Protein AF-A0A1L9SZT9-F1 (afdb_monomer_lite)

Organism: NCBI:txid1036612

Sequence (255 aa):
MSWTNQPDCSCTAELTQLASLLPTPAPGPFEFSLLTTLAAPLEDLLKCVERCKQQHTPPTSAAAAVTIGAQNQNQNRSQNPEANRGLVPLADSILAICHAACAAYDLLDDGGGTGGTTSRSPGSSENTPSPSIAGAGTEPGPAQQHDRAGVLLSNPSATWRCIKPPMVLGSLTLRGDEEALLARQIVYAVLTSLSALLRVVYIQDREAGQDHAMSLGAGQEYPGAGGALYGREGIGAVSQCLSGVLALLGKIVPE

Structure (mmCIF, N/CA/C/O backbone):
data_AF-A0A1L9SZT9-F1
#
_entry.id   AF-A0A1L9SZT9-F1
#
loop_
_atom_site.group_PDB
_atom_site.id
_atom_site.type_symbol
_atom_site.label_atom_id
_atom_site.label_alt_id
_atom_site.label_comp_id
_atom_site.label_asym_id
_atom_site.label_entity_id
_atom_site.label_seq_id
_atom_site.pdbx_PDB_ins_code
_atom_site.Cartn_x
_atom_site.Cartn_y
_atom_site.Cartn_z
_atom_site.occupancy
_atom_site.B_iso_or_equiv
_atom_site.auth_seq_id
_atom_site.auth_comp_id
_atom_site.auth_asym_id
_atom_site.auth_atom_id
_atom_site.pdbx_PDB_model_num
ATOM 1 N N . MET A 1 1 ? 42.839 11.011 -15.811 1.00 35.09 1 MET A N 1
ATOM 2 C CA . MET A 1 1 ? 41.534 11.701 -15.881 1.00 35.09 1 MET A CA 1
ATOM 3 C C . MET A 1 1 ? 40.492 10.696 -15.435 1.00 35.09 1 MET A C 1
ATOM 5 O O . MET A 1 1 ? 40.145 9.804 -16.195 1.00 35.09 1 MET A O 1
ATOM 9 N N . SER A 1 2 ? 40.152 10.750 -14.151 1.00 32.31 2 SER A N 1
ATOM 10 C CA . SER A 1 2 ? 39.399 9.716 -13.442 1.00 32.31 2 SER A CA 1
ATOM 11 C C . SER A 1 2 ? 37.902 9.996 -13.551 1.00 32.31 2 SER A C 1
ATOM 13 O O . SER A 1 2 ? 37.419 10.974 -12.990 1.00 32.31 2 SER A O 1
ATOM 15 N N . TRP A 1 3 ? 37.184 9.148 -14.282 1.00 29.38 3 TRP A N 1
ATOM 16 C CA . TRP A 1 3 ? 35.723 9.115 -14.325 1.00 29.38 3 TRP A CA 1
ATOM 17 C C . TRP A 1 3 ? 35.251 8.024 -13.358 1.00 29.38 3 TRP A C 1
ATOM 19 O O . TRP A 1 3 ? 35.031 6.895 -13.779 1.00 29.38 3 TRP A O 1
ATOM 29 N N . THR A 1 4 ? 35.188 8.299 -12.053 1.00 36.56 4 THR A N 1
ATOM 30 C CA . THR A 1 4 ? 34.763 7.282 -11.060 1.00 36.56 4 THR A CA 1
ATOM 31 C C . THR A 1 4 ? 33.837 7.819 -9.969 1.00 36.56 4 THR A C 1
ATOM 33 O O . THR A 1 4 ? 33.776 7.245 -8.893 1.00 36.56 4 THR A O 1
ATOM 36 N N . ASN A 1 5 ? 33.102 8.904 -10.216 1.00 39.59 5 ASN A N 1
ATOM 37 C CA . ASN A 1 5 ? 32.071 9.387 -9.289 1.00 39.59 5 ASN A CA 1
ATOM 38 C C . ASN A 1 5 ? 30.779 9.682 -10.050 1.00 39.59 5 ASN A C 1
ATOM 40 O O . ASN A 1 5 ? 30.308 10.817 -10.069 1.00 39.59 5 ASN A O 1
ATOM 44 N N . GLN A 1 6 ? 30.229 8.678 -10.732 1.00 45.12 6 GLN A N 1
ATOM 45 C CA . GLN A 1 6 ? 28.829 8.758 -11.120 1.00 45.12 6 GLN A CA 1
ATOM 46 C C . GLN A 1 6 ? 28.032 8.192 -9.940 1.00 45.12 6 GLN A C 1
ATOM 48 O O . GLN A 1 6 ? 28.284 7.049 -9.566 1.00 45.12 6 GLN A O 1
ATOM 53 N N . PRO A 1 7 ? 27.174 8.986 -9.278 1.00 55.16 7 PRO A N 1
ATOM 54 C CA . PRO A 1 7 ? 26.367 8.478 -8.182 1.00 55.16 7 PRO A CA 1
ATOM 55 C C . PRO A 1 7 ? 25.436 7.412 -8.754 1.00 55.16 7 PRO A C 1
ATOM 57 O O . PRO A 1 7 ? 24.554 7.722 -9.554 1.00 55.16 7 PRO A O 1
ATOM 60 N N . ASP A 1 8 ? 25.668 6.157 -8.382 1.00 59.78 8 ASP A N 1
ATOM 61 C CA . ASP A 1 8 ? 24.751 5.072 -8.691 1.00 59.78 8 ASP A CA 1
ATOM 62 C C . ASP A 1 8 ? 23.405 5.422 -8.062 1.00 59.78 8 ASP A C 1
ATOM 64 O O . ASP A 1 8 ? 23.278 5.521 -6.838 1.00 59.78 8 ASP A O 1
ATOM 68 N N . CYS A 1 9 ? 22.396 5.662 -8.898 1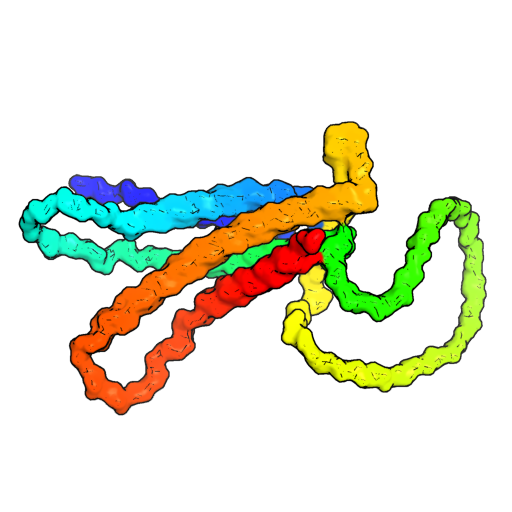.00 69.19 9 CYS A N 1
ATOM 69 C CA . CYS A 1 9 ? 21.062 5.960 -8.412 1.00 69.19 9 CYS A CA 1
ATOM 70 C C . CYS A 1 9 ? 20.368 4.669 -7.979 1.00 69.19 9 CYS A C 1
ATOM 72 O O . CYS A 1 9 ? 19.516 4.121 -8.674 1.00 69.19 9 CYS A O 1
ATOM 74 N N . SER A 1 10 ? 20.812 4.133 -6.845 1.00 79.25 10 SER A N 1
ATOM 75 C CA . SER A 1 10 ? 20.279 2.914 -6.258 1.00 79.25 10 SER A CA 1
ATOM 76 C C . SER A 1 10 ? 19.456 3.292 -5.027 1.00 79.25 10 SER A C 1
ATOM 78 O O . SER A 1 10 ? 20.018 3.670 -4.002 1.00 79.25 10 SER A O 1
ATOM 80 N N . CYS A 1 11 ? 18.134 3.133 -5.105 1.00 88.75 11 CYS A N 1
ATOM 81 C CA . CYS A 1 11 ? 17.231 3.228 -3.946 1.00 88.75 11 CYS A CA 1
ATOM 82 C C . CYS A 1 11 ? 17.229 1.942 -3.101 1.00 88.75 11 CYS A C 1
ATOM 84 O O . CYS A 1 11 ? 16.250 1.597 -2.438 1.00 88.75 11 CYS A O 1
ATOM 86 N N . THR A 1 12 ? 18.316 1.171 -3.190 1.00 88.12 12 THR A N 1
ATOM 87 C CA . THR A 1 12 ? 18.467 -0.139 -2.557 1.00 88.12 12 THR A CA 1
ATOM 88 C C . THR A 1 12 ? 18.479 -0.011 -1.039 1.00 88.12 12 THR A C 1
ATOM 90 O O . THR A 1 12 ? 17.943 -0.876 -0.350 1.00 88.12 12 THR A O 1
ATOM 93 N N . ALA A 1 13 ? 19.067 1.067 -0.510 1.00 89.75 13 ALA A N 1
ATOM 94 C CA . ALA A 1 13 ? 19.133 1.317 0.925 1.00 89.75 13 ALA A CA 1
ATOM 95 C C . ALA A 1 13 ? 17.735 1.569 1.505 1.00 89.75 13 ALA A C 1
ATOM 97 O O . ALA A 1 13 ? 17.355 0.920 2.475 1.00 89.75 13 ALA A O 1
ATOM 98 N N . GLU A 1 14 ? 16.949 2.434 0.865 1.00 92.56 14 GLU A N 1
ATOM 99 C CA . GLU A 1 14 ? 15.574 2.763 1.244 1.00 92.56 14 GLU A CA 1
ATOM 100 C C . GLU A 1 14 ? 14.661 1.539 1.125 1.00 92.56 14 GLU A C 1
ATOM 102 O O . GLU A 1 14 ? 13.867 1.260 2.023 1.00 92.56 14 GLU A O 1
ATOM 107 N N . LEU A 1 15 ? 14.814 0.751 0.056 1.00 91.00 15 LEU A N 1
ATOM 108 C CA . LEU A 1 15 ? 14.055 -0.487 -0.128 1.00 91.00 15 LEU A CA 1
ATOM 109 C C . LEU A 1 15 ? 14.409 -1.533 0.938 1.00 91.00 15 LEU A C 1
ATOM 111 O O . LEU A 1 15 ? 13.515 -2.167 1.495 1.00 91.00 15 LEU A O 1
ATOM 115 N N . THR A 1 16 ? 15.696 -1.686 1.263 1.00 91.19 16 THR A N 1
ATOM 116 C CA . THR A 1 16 ? 16.161 -2.603 2.317 1.00 91.19 16 THR A CA 1
ATOM 117 C C . THR A 1 16 ? 15.670 -2.154 3.690 1.00 91.19 16 THR A C 1
ATOM 119 O O . THR A 1 16 ? 15.224 -2.977 4.487 1.00 91.19 16 THR A O 1
ATOM 122 N N . GLN A 1 17 ? 15.700 -0.848 3.959 1.00 92.81 17 GLN A N 1
ATOM 123 C CA . GLN A 1 17 ? 15.179 -0.270 5.190 1.00 92.81 17 GLN A CA 1
ATOM 124 C C . GLN A 1 17 ? 13.677 -0.535 5.324 1.00 92.81 17 GLN A C 1
ATOM 126 O O . GLN A 1 17 ? 13.242 -1.047 6.353 1.00 92.81 17 GLN A O 1
ATOM 131 N N . LEU A 1 18 ? 12.894 -0.268 4.277 1.00 93.00 18 LEU A N 1
ATOM 132 C CA . LEU A 1 18 ? 11.456 -0.525 4.268 1.00 93.00 18 LEU A CA 1
ATOM 133 C C . LEU A 1 18 ? 11.150 -2.021 4.441 1.00 93.00 18 LEU A C 1
ATOM 135 O O . LEU A 1 18 ? 10.282 -2.378 5.233 1.00 93.00 18 LEU A O 1
ATOM 139 N N . ALA A 1 19 ? 11.905 -2.897 3.774 1.00 92.75 19 ALA A N 1
ATOM 140 C CA . ALA A 1 19 ? 11.778 -4.342 3.943 1.00 92.75 19 ALA A CA 1
ATOM 141 C C . ALA A 1 19 ? 12.100 -4.797 5.375 1.00 92.75 19 ALA A C 1
ATOM 143 O O . ALA A 1 19 ? 11.417 -5.671 5.900 1.00 92.75 19 ALA A O 1
ATOM 144 N N . SER A 1 20 ? 13.094 -4.186 6.030 1.00 93.75 20 SER A N 1
ATOM 145 C CA . SER A 1 20 ? 13.480 -4.521 7.409 1.00 93.75 20 SER A CA 1
ATOM 146 C C . SER A 1 20 ? 12.457 -4.097 8.467 1.00 93.75 20 SER A C 1
ATOM 148 O O . SER A 1 20 ? 12.473 -4.627 9.575 1.00 93.75 20 SER A O 1
ATOM 150 N N . LEU A 1 21 ? 11.570 -3.152 8.135 1.00 93.62 21 LEU A N 1
ATOM 151 C CA . LEU A 1 21 ? 10.476 -2.738 9.015 1.00 93.62 21 LEU A CA 1
ATOM 152 C C . LEU A 1 21 ? 9.313 -3.729 8.996 1.00 93.62 21 LEU A C 1
ATOM 154 O O . LEU A 1 21 ? 8.518 -3.753 9.936 1.00 93.62 21 LEU A O 1
ATOM 158 N N . LEU A 1 22 ? 9.190 -4.534 7.940 1.00 92.19 22 LEU A N 1
ATOM 159 C CA . LEU A 1 22 ? 8.127 -5.519 7.860 1.00 92.19 22 LEU A CA 1
ATOM 160 C C . LEU A 1 22 ? 8.411 -6.699 8.799 1.00 92.19 22 LEU A C 1
ATOM 162 O O . LEU A 1 22 ? 9.550 -7.162 8.879 1.00 92.19 22 LEU A O 1
ATOM 166 N N . PRO A 1 23 ? 7.391 -7.234 9.494 1.00 87.00 23 PRO A N 1
ATOM 167 C CA . PRO A 1 23 ? 7.583 -8.375 10.377 1.00 87.00 23 PRO A CA 1
ATOM 168 C C . PRO A 1 23 ? 8.107 -9.596 9.610 1.00 87.00 23 PRO A C 1
ATOM 170 O O . PRO A 1 23 ? 7.464 -10.090 8.683 1.00 87.00 23 PRO A O 1
ATOM 173 N N . THR A 1 24 ? 9.269 -10.103 10.022 1.00 80.88 24 THR A N 1
ATOM 174 C CA . THR A 1 24 ? 9.863 -11.341 9.502 1.00 80.88 24 THR A CA 1
ATOM 175 C C . THR A 1 24 ? 9.952 -12.408 10.598 1.00 80.88 24 THR A C 1
ATOM 177 O O . THR A 1 24 ? 10.445 -12.092 11.685 1.00 80.88 24 THR A O 1
ATOM 180 N N . PRO A 1 25 ? 9.575 -13.674 10.326 1.00 67.06 25 PRO A N 1
ATOM 181 C CA . PRO A 1 25 ? 9.041 -14.192 9.063 1.00 67.06 25 PRO A CA 1
ATOM 182 C C . PRO A 1 25 ? 7.549 -13.869 8.859 1.00 67.06 25 PRO A C 1
ATOM 184 O O . PRO A 1 25 ? 6.766 -13.855 9.806 1.00 67.06 25 PRO A O 1
ATOM 187 N N . ALA A 1 26 ? 7.160 -13.647 7.602 1.00 67.62 26 ALA A N 1
ATOM 188 C CA . ALA A 1 26 ? 5.759 -13.563 7.204 1.00 67.62 26 ALA A CA 1
ATOM 189 C C . ALA A 1 26 ? 5.101 -14.957 7.263 1.00 67.62 26 ALA A C 1
ATOM 191 O O . ALA A 1 26 ? 5.781 -15.943 6.959 1.00 67.62 26 ALA A O 1
ATOM 192 N N . PRO A 1 27 ? 3.779 -15.076 7.484 1.00 80.06 27 PRO A N 1
ATOM 193 C CA . PRO A 1 27 ? 2.810 -14.112 8.043 1.00 80.06 27 PRO A CA 1
ATOM 194 C C . PRO A 1 27 ? 2.501 -14.364 9.527 1.00 80.06 27 PRO A C 1
ATOM 196 O O . PRO A 1 27 ? 2.577 -15.494 10.008 1.00 80.06 27 PRO A O 1
ATOM 199 N N . GLY A 1 28 ? 2.104 -13.313 10.250 1.00 87.88 28 GLY A N 1
ATOM 200 C CA . GLY A 1 28 ? 1.844 -13.388 11.689 1.00 87.88 28 GLY A CA 1
ATOM 201 C C . GLY A 1 28 ? 1.101 -12.173 12.256 1.00 87.88 28 GLY A C 1
ATOM 202 O O . GLY A 1 28 ? 0.562 -11.358 11.497 1.00 87.88 28 GLY A O 1
ATOM 203 N N . PRO A 1 29 ? 1.026 -12.058 13.595 1.00 92.19 29 PRO A N 1
ATOM 204 C CA . PRO A 1 29 ? 0.458 -10.890 14.246 1.00 92.19 29 PRO A CA 1
ATOM 205 C C . PRO A 1 29 ? 1.363 -9.662 14.083 1.00 92.19 29 PRO A C 1
ATOM 207 O O . PRO A 1 29 ? 2.584 -9.771 14.174 1.00 92.19 29 PRO A O 1
ATOM 210 N N . PHE A 1 30 ? 0.765 -8.489 13.894 1.00 94.62 30 PHE A N 1
ATOM 211 C CA . PHE A 1 30 ? 1.469 -7.205 13.870 1.00 94.62 30 PHE A CA 1
ATOM 212 C C . PHE A 1 30 ? 0.649 -6.135 14.592 1.00 94.62 30 PHE A C 1
ATOM 214 O O . PHE A 1 30 ? -0.578 -6.206 14.614 1.00 94.62 30 PHE A O 1
ATOM 221 N N . GLU A 1 31 ? 1.301 -5.132 15.171 1.00 95.19 31 GLU A N 1
ATOM 222 C CA . GLU A 1 31 ? 0.600 -3.988 15.760 1.00 95.19 31 GLU A CA 1
ATOM 223 C C . GLU A 1 31 ? 0.254 -2.942 14.702 1.00 95.19 31 GLU A C 1
ATOM 225 O O . GLU A 1 31 ? 1.061 -2.651 13.820 1.00 95.19 31 GLU A O 1
ATOM 230 N N . PHE A 1 32 ? -0.918 -2.313 14.820 1.00 95.00 32 PHE A N 1
ATOM 231 C CA . PHE A 1 32 ? -1.340 -1.246 13.905 1.00 95.00 32 PHE A CA 1
ATOM 232 C C . PHE A 1 32 ? -0.345 -0.068 13.822 1.00 95.00 32 PHE A C 1
ATOM 234 O O . PHE A 1 32 ? -0.241 0.581 12.782 1.00 95.00 32 PHE A O 1
ATOM 241 N N . SER A 1 33 ? 0.434 0.175 14.883 1.00 95.12 33 SER A N 1
ATOM 242 C CA . SER A 1 33 ? 1.521 1.167 14.926 1.00 95.12 33 SER A CA 1
ATOM 243 C C . SER A 1 33 ? 2.567 0.972 13.820 1.00 95.12 33 SER A C 1
ATOM 245 O O . SER A 1 33 ? 3.208 1.934 13.411 1.00 95.12 33 SER A O 1
ATOM 247 N N . LEU A 1 34 ? 2.699 -0.236 13.265 1.00 95.38 34 LEU A N 1
ATOM 248 C CA . LEU A 1 34 ? 3.535 -0.491 12.095 1.00 95.38 34 LEU A CA 1
ATOM 249 C C . LEU A 1 34 ? 3.133 0.380 10.893 1.00 95.38 34 LEU A C 1
ATOM 251 O O . LEU A 1 34 ? 3.988 0.871 10.169 1.00 95.38 34 LEU A O 1
ATOM 255 N N . LEU A 1 35 ? 1.840 0.612 10.660 1.00 95.19 35 LEU A N 1
ATOM 256 C CA . LEU A 1 35 ? 1.409 1.389 9.494 1.00 95.19 35 LEU A CA 1
ATOM 257 C C . LEU A 1 35 ? 1.866 2.849 9.565 1.00 95.19 35 LEU A C 1
ATOM 259 O O . LEU A 1 35 ? 2.206 3.436 8.539 1.00 95.19 35 LEU A O 1
ATOM 263 N N . THR A 1 36 ? 1.930 3.434 10.764 1.00 93.81 36 THR A N 1
ATOM 264 C CA . THR A 1 36 ? 2.423 4.808 10.922 1.00 93.81 36 THR A CA 1
ATOM 265 C C . THR A 1 36 ? 3.932 4.895 10.716 1.00 93.81 36 THR A C 1
ATOM 267 O O . THR A 1 36 ? 4.409 5.894 10.180 1.00 93.81 36 THR A O 1
ATOM 270 N N . THR A 1 37 ? 4.688 3.848 11.066 1.00 95.62 37 THR A N 1
ATOM 271 C CA . THR A 1 37 ? 6.139 3.804 10.828 1.00 95.62 37 THR A CA 1
ATOM 272 C C . THR A 1 37 ? 6.496 3.563 9.362 1.00 95.62 37 THR A C 1
ATOM 274 O O . THR A 1 37 ? 7.583 3.955 8.947 1.00 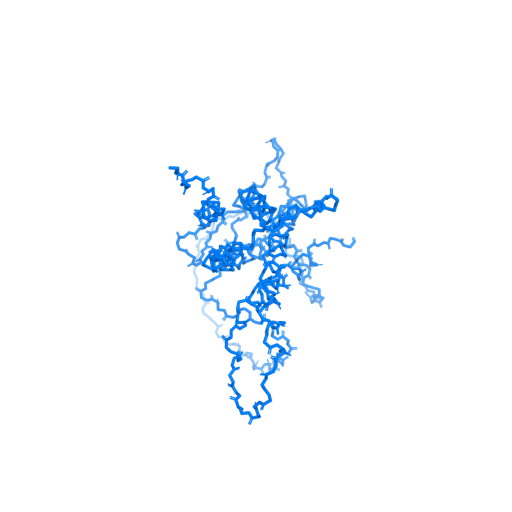95.62 37 THR A O 1
ATOM 277 N N . LEU A 1 38 ? 5.590 2.991 8.558 1.00 94.94 38 LEU A N 1
ATOM 278 C CA . LEU A 1 38 ? 5.797 2.764 7.121 1.00 94.94 38 LEU A CA 1
ATOM 279 C C . LEU A 1 38 ? 5.616 4.022 6.258 1.00 94.94 38 LEU A C 1
ATOM 281 O O . LEU A 1 38 ? 6.172 4.081 5.161 1.00 94.94 38 LEU A O 1
ATOM 285 N N . ALA A 1 39 ? 4.870 5.027 6.727 1.00 91.81 39 ALA A N 1
ATOM 286 C CA . ALA A 1 39 ? 4.530 6.201 5.920 1.00 91.81 39 ALA A CA 1
ATOM 287 C C . ALA A 1 39 ? 5.770 6.994 5.461 1.00 91.81 39 ALA A C 1
ATOM 289 O O . ALA A 1 39 ? 5.927 7.247 4.267 1.00 91.81 39 ALA A O 1
ATOM 290 N N . ALA A 1 40 ? 6.676 7.337 6.383 1.00 93.50 40 ALA A N 1
ATOM 291 C CA . ALA A 1 40 ? 7.873 8.117 6.052 1.00 93.50 40 ALA A CA 1
ATOM 292 C C . ALA A 1 40 ? 8.861 7.357 5.134 1.00 93.50 40 ALA A C 1
ATOM 294 O O . ALA A 1 40 ? 9.230 7.903 4.096 1.00 93.50 40 ALA A O 1
ATOM 295 N N . PRO A 1 41 ? 9.223 6.086 5.406 1.00 95.19 41 PRO A N 1
ATOM 296 C CA . PRO A 1 41 ? 10.079 5.309 4.508 1.00 95.19 41 PRO A CA 1
ATOM 297 C C . PRO A 1 41 ? 9.502 5.120 3.097 1.00 95.19 41 PRO A C 1
ATOM 299 O O . PRO A 1 41 ? 10.258 5.106 2.127 1.00 95.19 41 PRO A O 1
ATOM 302 N N . LEU A 1 42 ? 8.175 5.004 2.952 1.00 94.69 42 LEU A N 1
ATOM 303 C CA . LEU A 1 42 ? 7.526 4.954 1.635 1.00 94.69 42 LEU A CA 1
ATOM 304 C C . LEU A 1 42 ? 7.691 6.266 0.860 1.00 94.69 42 LEU A C 1
ATOM 306 O O . LEU A 1 42 ? 7.969 6.237 -0.340 1.00 94.69 42 LEU A O 1
ATOM 310 N N . GLU A 1 43 ? 7.539 7.411 1.526 1.00 94.25 43 GLU A N 1
ATOM 311 C CA . GLU A 1 43 ? 7.779 8.716 0.904 1.00 94.25 43 GLU A CA 1
ATOM 312 C C . GLU A 1 43 ? 9.247 8.920 0.524 1.00 94.25 43 GLU A C 1
ATOM 314 O O . GLU A 1 43 ? 9.538 9.466 -0.540 1.00 94.25 43 GLU A O 1
ATOM 319 N N . ASP A 1 44 ? 10.177 8.488 1.373 1.00 94.25 44 ASP A N 1
ATOM 320 C CA . ASP A 1 44 ? 11.611 8.601 1.104 1.00 94.25 44 ASP A CA 1
ATOM 321 C C . ASP A 1 44 ? 12.024 7.723 -0.081 1.00 94.25 44 ASP A C 1
ATOM 323 O O . ASP A 1 44 ? 12.751 8.182 -0.970 1.00 94.25 44 ASP A O 1
ATOM 327 N N . LEU A 1 45 ? 11.477 6.505 -0.162 1.00 93.12 45 LEU A N 1
ATOM 328 C CA . LEU A 1 45 ? 11.649 5.622 -1.310 1.00 93.12 45 LEU A CA 1
ATOM 329 C C . LEU A 1 45 ? 11.064 6.243 -2.588 1.00 93.12 45 LEU A C 1
ATOM 331 O O . LEU A 1 45 ? 11.736 6.258 -3.618 1.00 93.12 45 LEU A O 1
ATOM 335 N N . LEU A 1 46 ? 9.862 6.826 -2.525 1.00 93.56 46 LEU A N 1
ATOM 336 C CA . LEU A 1 46 ? 9.257 7.541 -3.654 1.00 93.56 46 LEU A CA 1
ATOM 337 C C . LEU A 1 46 ? 10.150 8.694 -4.137 1.00 93.56 46 LEU A C 1
ATOM 339 O O . LEU A 1 46 ? 10.492 8.755 -5.318 1.00 93.56 46 LEU A O 1
ATOM 343 N N . LYS A 1 47 ? 10.600 9.565 -3.225 1.00 93.19 47 LYS A N 1
ATOM 344 C CA . LYS A 1 47 ? 11.510 10.680 -3.539 1.00 93.19 47 LYS A CA 1
ATOM 345 C C . LYS A 1 47 ? 12.840 10.188 -4.104 1.00 93.19 47 LYS A C 1
ATOM 347 O O . LYS A 1 47 ? 13.443 10.865 -4.937 1.00 93.19 47 LYS A O 1
ATOM 352 N N . CYS A 1 48 ? 13.345 9.048 -3.639 1.00 91.94 48 CYS A N 1
ATOM 353 C CA . CYS A 1 48 ? 14.544 8.439 -4.200 1.00 91.94 48 CYS A CA 1
ATOM 354 C C . CYS A 1 48 ? 14.318 8.025 -5.662 1.00 91.94 48 CYS A C 1
ATOM 356 O O . CYS A 1 48 ? 15.064 8.459 -6.542 1.00 91.94 48 CYS A O 1
ATOM 358 N N . VAL A 1 49 ? 13.248 7.275 -5.941 1.00 89.44 49 VAL A N 1
ATOM 359 C CA . VAL A 1 49 ? 12.931 6.790 -7.294 1.00 89.44 49 VAL A CA 1
ATOM 360 C C . VAL A 1 49 ? 12.678 7.956 -8.260 1.00 89.44 49 VAL A C 1
ATOM 362 O O . VAL A 1 49 ? 13.121 7.924 -9.411 1.00 89.44 49 VAL A O 1
ATOM 365 N N . GLU A 1 50 ? 12.023 9.024 -7.803 1.00 89.88 50 GLU A N 1
ATOM 366 C CA . GLU A 1 50 ? 11.816 10.239 -8.598 1.00 89.88 50 GLU A CA 1
ATOM 367 C C . GLU A 1 50 ? 13.121 10.984 -8.902 1.00 89.88 50 GLU A C 1
ATOM 369 O O . GLU A 1 50 ? 13.328 11.414 -10.041 1.00 89.88 50 GLU A O 1
ATOM 374 N N . ARG A 1 51 ? 14.027 11.110 -7.922 1.00 88.75 51 ARG A N 1
ATOM 375 C CA . ARG A 1 51 ? 15.360 11.695 -8.146 1.00 88.75 51 ARG A CA 1
ATOM 376 C C . ARG A 1 51 ? 16.152 10.887 -9.170 1.00 88.75 51 ARG A C 1
ATOM 378 O O . ARG A 1 51 ? 16.775 11.484 -10.047 1.00 88.75 51 ARG A O 1
ATOM 385 N N . CYS A 1 52 ? 16.067 9.558 -9.120 1.00 85.75 52 CYS A N 1
ATOM 386 C CA . CYS A 1 52 ? 16.692 8.699 -10.125 1.00 85.75 52 CYS A CA 1
ATOM 387 C C . CYS A 1 52 ? 16.128 8.929 -11.517 1.00 85.75 52 CYS A C 1
ATOM 389 O O . CYS A 1 52 ? 16.888 9.081 -12.472 1.00 85.75 52 CYS A O 1
ATOM 391 N N . LYS A 1 53 ? 14.805 9.052 -11.639 1.00 83.69 53 LYS A N 1
ATOM 392 C CA . LYS A 1 53 ? 14.175 9.369 -12.921 1.00 83.69 53 LYS A CA 1
ATOM 393 C C . LYS A 1 53 ? 14.722 10.671 -13.520 1.00 83.69 53 LYS A C 1
ATOM 395 O O . LYS A 1 53 ? 15.058 10.697 -14.701 1.00 83.69 53 LYS A O 1
ATOM 400 N N . GLN A 1 54 ? 14.844 11.730 -12.716 1.00 82.69 54 GLN A N 1
ATOM 401 C CA . GLN A 1 54 ? 15.291 13.044 -13.195 1.00 82.69 54 GLN A CA 1
ATOM 402 C C . GLN A 1 54 ? 16.720 13.027 -13.750 1.00 82.69 54 GLN A C 1
ATOM 404 O O . GLN A 1 54 ? 16.984 13.692 -14.749 1.00 82.69 54 GLN A O 1
ATOM 409 N N . GLN A 1 55 ? 17.620 12.240 -13.153 1.00 79.50 55 GLN A N 1
ATOM 410 C CA . GLN A 1 55 ? 19.007 12.113 -13.615 1.00 79.50 55 GLN A CA 1
ATOM 411 C C . GLN A 1 55 ? 19.130 11.444 -14.993 1.00 79.50 55 GLN A C 1
ATOM 413 O O . GLN A 1 55 ? 20.110 11.675 -15.699 1.00 79.50 55 GLN A O 1
ATOM 418 N N . HIS A 1 56 ? 18.147 10.631 -15.388 1.00 69.00 56 HIS A N 1
ATOM 419 C CA . HIS A 1 56 ? 18.163 9.902 -16.658 1.00 69.00 56 HIS A CA 1
ATOM 420 C C . HIS A 1 56 ? 17.447 10.618 -17.805 1.00 69.00 56 HIS A C 1
ATOM 422 O O . HIS A 1 56 ? 17.673 10.270 -18.963 1.00 69.00 56 HIS A O 1
ATOM 428 N N . THR A 1 57 ? 16.615 11.620 -17.523 1.00 66.50 57 THR A N 1
ATOM 429 C CA . THR A 1 57 ? 16.103 12.525 -18.558 1.00 66.50 57 THR A CA 1
ATOM 430 C C . THR A 1 57 ? 17.196 13.528 -18.930 1.00 66.50 57 THR A C 1
ATOM 432 O O . THR A 1 57 ? 17.503 14.394 -18.108 1.00 66.50 57 THR A O 1
ATOM 435 N N . PRO A 1 58 ? 17.804 13.456 -20.133 1.00 61.53 58 PRO A N 1
ATOM 436 C CA . PRO A 1 58 ? 18.731 14.495 -20.559 1.00 61.53 58 PRO A CA 1
ATOM 437 C C . PRO A 1 58 ? 17.996 15.841 -20.536 1.00 61.53 58 PRO A C 1
ATOM 439 O O . PRO A 1 58 ? 16.817 15.888 -20.901 1.00 61.53 58 PRO A O 1
ATOM 442 N N . PRO A 1 59 ? 18.645 16.938 -20.109 1.00 59.84 59 PRO A N 1
ATOM 443 C CA . PRO A 1 59 ? 18.031 18.248 -20.197 1.00 59.84 59 PRO A CA 1
ATOM 444 C C . PRO A 1 59 ? 17.737 18.506 -21.671 1.00 59.84 59 PRO A C 1
ATOM 446 O O . PRO A 1 59 ? 18.653 18.654 -22.480 1.00 59.84 59 PRO A O 1
ATOM 449 N N . THR A 1 60 ? 16.456 18.526 -22.031 1.00 58.44 60 THR A N 1
ATOM 450 C CA . THR A 1 60 ? 15.995 18.964 -23.346 1.00 58.44 60 THR A CA 1
ATOM 451 C C . THR A 1 60 ? 16.210 20.474 -23.420 1.00 58.44 60 THR A C 1
ATOM 453 O O . THR A 1 60 ? 15.275 21.265 -23.315 1.00 58.44 60 THR A O 1
ATOM 456 N N . SER A 1 61 ? 17.469 20.896 -23.535 1.00 53.31 61 SER A N 1
ATOM 457 C CA . SER A 1 61 ? 17.838 22.258 -23.877 1.00 53.31 61 SER A CA 1
ATOM 458 C C . SER A 1 61 ? 17.471 22.481 -25.340 1.00 53.31 61 SER A C 1
ATOM 460 O O . SER A 1 61 ? 18.265 22.318 -26.265 1.00 53.31 61 SER A O 1
ATOM 462 N N . ALA A 1 62 ? 16.215 22.858 -25.561 1.00 55.47 62 ALA A N 1
ATOM 463 C CA . ALA A 1 62 ? 15.863 23.582 -26.763 1.00 55.47 62 ALA A CA 1
ATOM 464 C C . ALA A 1 62 ? 16.708 24.870 -26.794 1.00 55.47 62 ALA A C 1
ATOM 466 O O . ALA A 1 62 ? 16.647 25.674 -25.868 1.00 55.47 62 ALA A O 1
ATOM 467 N N . ALA A 1 63 ? 17.473 25.024 -27.878 1.00 52.62 63 ALA A N 1
ATOM 468 C CA . ALA A 1 63 ? 18.327 26.158 -28.244 1.00 52.62 63 ALA A CA 1
ATOM 469 C C . ALA A 1 63 ? 19.755 26.192 -27.659 1.00 52.62 63 ALA A C 1
ATOM 471 O O . ALA A 1 63 ? 20.077 26.987 -26.785 1.00 52.62 63 ALA A O 1
ATOM 472 N N . ALA A 1 64 ? 20.658 25.417 -28.265 1.00 46.72 64 ALA A N 1
ATOM 473 C CA . ALA A 1 64 ? 21.718 25.983 -29.111 1.00 46.72 64 ALA A CA 1
ATOM 474 C C . ALA A 1 64 ? 22.435 24.846 -29.854 1.00 46.72 64 ALA A C 1
ATOM 476 O O . ALA A 1 64 ? 23.138 24.028 -29.268 1.00 46.72 64 ALA A O 1
ATOM 477 N N . ALA A 1 65 ? 22.222 24.791 -31.167 1.00 53.88 65 ALA A N 1
ATOM 478 C CA . ALA A 1 65 ? 23.019 23.976 -32.067 1.00 53.88 65 ALA A CA 1
ATOM 479 C C . ALA A 1 65 ? 24.490 24.419 -32.012 1.00 53.88 65 ALA A C 1
ATOM 481 O O . ALA A 1 65 ? 24.750 25.617 -31.926 1.00 53.88 65 ALA A O 1
ATOM 482 N N . VAL A 1 66 ? 25.419 23.465 -32.137 1.00 49.34 66 VAL A N 1
ATOM 483 C CA . VAL A 1 66 ? 26.467 23.416 -33.180 1.00 49.34 66 VAL A CA 1
ATOM 484 C C . VAL A 1 66 ? 27.575 22.427 -32.765 1.00 49.34 66 VAL A C 1
ATOM 486 O O . VAL A 1 66 ? 28.326 22.644 -31.822 1.00 49.34 66 VAL A O 1
ATOM 489 N N . THR A 1 67 ? 27.666 21.362 -33.569 1.00 48.28 67 THR A N 1
ATOM 490 C CA . THR A 1 67 ? 28.882 20.615 -33.948 1.00 48.28 67 THR A CA 1
ATOM 491 C C . THR A 1 67 ? 29.320 19.371 -33.161 1.00 48.28 67 THR A C 1
ATOM 493 O O . THR A 1 67 ? 30.024 19.429 -32.163 1.00 48.28 67 THR A O 1
ATOM 496 N N . ILE A 1 68 ? 28.966 18.231 -33.772 1.00 51.59 68 ILE A N 1
ATOM 497 C CA . ILE A 1 68 ? 29.823 17.096 -34.174 1.00 51.59 68 ILE A CA 1
ATOM 498 C C . ILE A 1 68 ? 30.799 16.566 -33.114 1.00 51.59 68 ILE A C 1
ATOM 500 O O . ILE A 1 68 ? 31.943 16.994 -32.994 1.00 51.59 68 ILE A O 1
ATOM 504 N N . GLY A 1 69 ? 30.351 15.494 -32.468 1.00 46.81 69 GLY A N 1
ATOM 505 C CA . GLY A 1 69 ? 31.166 14.546 -31.722 1.00 46.81 69 GLY A CA 1
ATOM 506 C C . GLY A 1 69 ? 30.321 13.321 -31.400 1.00 46.81 69 GLY A C 1
ATOM 507 O O . GLY A 1 69 ? 29.886 13.144 -30.268 1.00 46.81 69 GLY A O 1
ATOM 508 N N . ALA A 1 70 ? 30.011 12.516 -32.419 1.00 52.22 70 ALA A N 1
ATOM 509 C CA . ALA A 1 70 ? 29.308 11.248 -32.272 1.00 52.22 70 ALA A CA 1
ATOM 510 C C . ALA A 1 70 ? 30.194 10.250 -31.506 1.00 52.22 70 ALA A C 1
ATOM 512 O O . ALA A 1 70 ? 30.907 9.451 -32.105 1.00 52.22 70 ALA A O 1
ATOM 513 N N . GLN A 1 71 ? 30.173 10.310 -30.177 1.00 45.34 71 GLN A N 1
ATOM 514 C CA . GLN A 1 71 ? 30.745 9.276 -29.325 1.00 45.34 71 GLN A CA 1
ATOM 515 C C . GLN A 1 71 ? 29.787 8.929 -28.181 1.00 45.34 71 GLN A C 1
ATOM 517 O O . GLN A 1 71 ? 29.687 9.607 -27.167 1.00 45.34 71 GLN A O 1
ATOM 522 N N . ASN A 1 72 ? 29.128 7.790 -28.394 1.00 51.56 72 ASN A N 1
ATOM 523 C CA . ASN A 1 72 ? 28.876 6.762 -27.390 1.00 51.56 72 ASN A CA 1
ATOM 524 C C . ASN A 1 72 ? 27.853 7.056 -26.273 1.00 51.56 72 ASN A C 1
ATOM 526 O O . ASN A 1 72 ? 28.073 6.742 -25.107 1.00 51.56 72 ASN A O 1
ATOM 530 N N . GLN A 1 73 ? 26.675 7.562 -26.647 1.00 51.19 73 GLN A N 1
ATOM 531 C CA . GLN A 1 73 ? 25.496 7.651 -25.769 1.00 51.19 73 GLN A CA 1
ATOM 532 C C . GLN A 1 73 ? 24.737 6.317 -25.585 1.00 51.19 73 GLN A C 1
ATOM 534 O O . GLN A 1 73 ? 23.627 6.311 -25.064 1.00 51.19 73 GLN A O 1
ATOM 539 N N . ASN A 1 74 ? 25.308 5.182 -26.005 1.00 50.19 74 ASN A N 1
ATOM 540 C CA . ASN A 1 74 ? 24.594 3.901 -26.044 1.00 50.19 74 ASN A CA 1
ATOM 541 C C . ASN A 1 74 ? 24.967 2.932 -24.905 1.00 50.19 74 ASN A C 1
ATOM 543 O O . ASN A 1 74 ? 24.500 1.799 -24.894 1.00 50.19 74 ASN A O 1
ATOM 547 N N . GLN A 1 75 ? 25.818 3.342 -23.953 1.00 46.72 75 GLN A N 1
ATOM 548 C CA . GLN A 1 75 ? 26.487 2.391 -23.052 1.00 46.72 75 GLN A CA 1
ATOM 549 C C . GLN A 1 75 ? 26.119 2.499 -21.564 1.00 46.72 75 GLN A C 1
ATOM 551 O O . GLN A 1 75 ? 26.738 1.824 -20.752 1.00 46.72 75 GLN A O 1
ATOM 556 N N . ASN A 1 76 ? 25.112 3.294 -21.174 1.00 44.47 76 ASN A N 1
ATOM 557 C CA . ASN A 1 76 ? 24.763 3.415 -19.749 1.00 44.47 76 ASN A CA 1
ATOM 558 C C . ASN A 1 76 ? 23.258 3.417 -19.443 1.00 44.47 76 ASN A C 1
ATOM 560 O O . ASN A 1 76 ? 22.798 4.046 -18.496 1.00 44.47 76 ASN A O 1
ATOM 564 N N . ARG A 1 77 ? 22.477 2.696 -20.257 1.00 50.03 77 ARG A N 1
ATOM 565 C CA . ARG A 1 77 ? 21.048 2.443 -20.013 1.00 50.03 77 ARG A CA 1
ATOM 566 C C . ARG A 1 77 ? 20.800 1.059 -19.414 1.00 50.03 77 ARG A C 1
ATOM 568 O O . ARG A 1 77 ? 19.744 0.472 -19.616 1.00 50.03 77 ARG A O 1
ATOM 575 N N . SER A 1 78 ? 21.776 0.541 -18.672 1.00 48.97 78 SER A N 1
ATOM 576 C CA . SER A 1 78 ? 21.585 -0.629 -17.819 1.00 48.97 78 SER A CA 1
ATOM 577 C C . SER A 1 78 ? 20.826 -0.183 -16.569 1.00 48.97 78 SER A C 1
ATOM 579 O O . SER A 1 78 ? 21.383 -0.137 -15.477 1.00 48.97 78 SER A O 1
ATOM 581 N N . GLN A 1 79 ? 19.561 0.217 -16.738 1.00 53.59 79 GLN A N 1
ATOM 582 C CA . GLN A 1 79 ? 18.633 0.281 -15.613 1.00 53.59 79 GLN A CA 1
ATOM 583 C C . GLN A 1 79 ? 18.652 -1.109 -14.995 1.00 53.59 79 GLN A C 1
ATOM 585 O O . GLN A 1 79 ? 18.336 -2.063 -15.695 1.00 53.59 79 GLN A O 1
ATOM 590 N N . ASN A 1 80 ? 19.119 -1.245 -13.755 1.00 54.69 80 ASN A N 1
ATOM 591 C CA . ASN A 1 80 ? 19.220 -2.552 -13.126 1.00 54.69 80 ASN A CA 1
ATOM 592 C C . ASN A 1 80 ? 17.790 -3.062 -12.838 1.00 54.69 80 ASN A C 1
ATOM 594 O O . ASN A 1 80 ? 17.165 -2.572 -11.891 1.00 54.69 80 ASN A O 1
ATOM 598 N N . PRO A 1 81 ? 17.246 -4.027 -13.612 1.00 61.09 81 PRO A N 1
ATOM 599 C CA . PRO A 1 81 ? 15.896 -4.542 -13.383 1.00 61.09 81 PRO A CA 1
ATOM 600 C C . PRO A 1 81 ? 15.780 -5.253 -12.025 1.00 61.09 81 PRO A C 1
ATOM 602 O O . PRO A 1 81 ? 14.673 -5.519 -11.557 1.00 61.09 81 PRO A O 1
ATOM 605 N N . GLU A 1 82 ? 16.903 -5.553 -11.361 1.00 64.69 82 GLU A N 1
ATOM 606 C CA . GLU A 1 82 ? 16.922 -6.191 -10.046 1.00 64.69 82 GLU A CA 1
ATOM 607 C C . GLU A 1 82 ? 16.359 -5.302 -8.937 1.00 64.69 82 GLU A C 1
ATOM 609 O O . GLU A 1 82 ? 15.705 -5.826 -8.037 1.00 64.69 82 GLU A O 1
ATOM 614 N N . ALA A 1 83 ? 16.518 -3.975 -9.013 1.00 65.00 83 ALA A N 1
ATOM 615 C CA . ALA A 1 83 ? 15.976 -3.075 -7.991 1.00 65.00 83 ALA A CA 1
ATOM 616 C C . ALA A 1 83 ? 14.436 -3.141 -7.933 1.00 65.00 83 ALA A C 1
ATOM 618 O O . ALA A 1 83 ? 13.841 -3.089 -6.857 1.00 65.00 83 ALA A O 1
ATOM 619 N N . ASN A 1 84 ? 13.791 -3.357 -9.084 1.00 70.75 84 ASN A N 1
ATOM 620 C CA . ASN A 1 84 ? 12.336 -3.477 -9.183 1.00 70.75 84 ASN A CA 1
ATOM 621 C C . ASN A 1 84 ? 11.818 -4.855 -8.740 1.00 70.75 84 ASN A C 1
ATOM 623 O O . ASN A 1 84 ? 10.657 -4.969 -8.343 1.00 70.75 84 ASN A O 1
ATOM 627 N N . ARG A 1 85 ? 12.662 -5.900 -8.748 1.00 78.94 85 ARG A N 1
ATOM 628 C CA . ARG A 1 85 ? 12.253 -7.254 -8.331 1.00 78.94 85 ARG A CA 1
ATOM 629 C C . ARG A 1 85 ? 11.866 -7.327 -6.856 1.00 78.94 85 ARG A C 1
ATOM 631 O O . ARG A 1 85 ? 10.974 -8.095 -6.513 1.00 78.94 85 ARG A O 1
ATOM 638 N N . GLY A 1 86 ? 12.507 -6.534 -5.997 1.00 85.88 86 GLY A N 1
ATOM 639 C CA . GLY A 1 86 ? 12.191 -6.491 -4.566 1.00 85.88 86 GLY A CA 1
ATOM 640 C C . GLY A 1 86 ? 10.937 -5.681 -4.233 1.00 85.88 86 GLY A C 1
ATOM 641 O O . GLY A 1 86 ? 10.327 -5.900 -3.189 1.00 85.88 86 GLY A O 1
ATOM 642 N N . LEU A 1 87 ? 10.526 -4.767 -5.118 1.00 89.25 87 LEU A N 1
ATOM 643 C CA . LEU A 1 87 ? 9.441 -3.833 -4.833 1.00 89.25 87 LEU A CA 1
ATOM 644 C C . LEU A 1 87 ? 8.063 -4.499 -4.859 1.00 89.25 87 LEU A C 1
ATOM 646 O O . LEU A 1 87 ? 7.226 -4.180 -4.023 1.00 89.25 87 LEU A O 1
ATOM 650 N N . VAL A 1 88 ? 7.819 -5.417 -5.798 1.00 89.81 88 VAL A N 1
ATOM 651 C CA . VAL A 1 88 ? 6.507 -6.075 -5.922 1.00 89.81 88 VAL A CA 1
ATOM 652 C C . VAL A 1 88 ? 6.173 -6.920 -4.684 1.00 89.81 88 VAL A C 1
ATOM 654 O O . VAL A 1 88 ? 5.138 -6.656 -4.077 1.00 89.81 88 VAL A O 1
ATOM 657 N N . PRO A 1 89 ? 7.040 -7.842 -4.210 1.00 90.69 89 PRO A N 1
ATOM 658 C CA . PRO A 1 89 ? 6.761 -8.607 -2.990 1.00 90.69 89 PRO A CA 1
ATOM 659 C C . PRO A 1 89 ? 6.593 -7.720 -1.748 1.00 90.69 89 PRO A C 1
ATOM 661 O O . PRO A 1 89 ? 5.816 -8.035 -0.843 1.00 90.69 89 PRO A O 1
ATOM 664 N N . LEU A 1 90 ? 7.318 -6.599 -1.704 1.00 92.38 90 LEU A N 1
ATOM 665 C CA . LEU A 1 90 ? 7.208 -5.609 -0.640 1.00 92.38 90 LEU A CA 1
ATOM 666 C C . LEU A 1 90 ? 5.844 -4.910 -0.671 1.00 92.38 90 LEU A C 1
ATOM 668 O O . LEU A 1 90 ? 5.173 -4.821 0.356 1.00 92.38 90 LEU A O 1
ATOM 672 N N . ALA A 1 91 ? 5.414 -4.461 -1.849 1.00 93.62 91 ALA A N 1
ATOM 673 C CA . ALA A 1 91 ? 4.120 -3.827 -2.056 1.00 93.62 91 ALA A CA 1
ATOM 674 C C . ALA A 1 91 ? 2.961 -4.780 -1.740 1.00 93.62 91 ALA A C 1
ATOM 676 O O . ALA A 1 91 ? 2.027 -4.381 -1.047 1.00 93.62 91 ALA A O 1
ATOM 677 N N . ASP A 1 92 ? 3.058 -6.044 -2.154 1.00 92.94 92 ASP A N 1
ATOM 678 C CA . ASP A 1 92 ? 2.073 -7.077 -1.822 1.00 92.94 92 ASP A CA 1
ATOM 679 C C . ASP A 1 92 ? 1.992 -7.318 -0.309 1.00 92.94 92 ASP A C 1
ATOM 681 O O . ASP A 1 92 ? 0.900 -7.450 0.246 1.00 92.94 92 ASP A O 1
ATOM 685 N N . SER A 1 93 ? 3.133 -7.308 0.386 1.00 93.69 93 SER A N 1
ATOM 686 C CA . SER A 1 93 ? 3.170 -7.442 1.846 1.00 93.69 93 SER A CA 1
ATOM 687 C C . SER A 1 93 ? 2.508 -6.250 2.543 1.00 93.69 93 SER A C 1
ATOM 689 O O . SER A 1 93 ? 1.681 -6.441 3.433 1.00 93.69 93 SER A O 1
ATOM 691 N N . ILE A 1 94 ? 2.812 -5.020 2.113 1.00 95.00 94 ILE A N 1
ATOM 692 C CA . ILE A 1 94 ? 2.189 -3.799 2.651 1.00 95.00 94 ILE A CA 1
ATOM 693 C C . ILE A 1 94 ? 0.681 -3.798 2.373 1.00 95.00 94 ILE A C 1
ATOM 695 O O . ILE A 1 94 ? -0.106 -3.475 3.264 1.00 95.00 94 ILE A O 1
ATOM 699 N N . LEU A 1 95 ? 0.263 -4.202 1.171 1.00 95.00 95 LEU A N 1
ATOM 700 C CA . LEU A 1 95 ? -1.146 -4.328 0.805 1.00 95.00 95 LEU A CA 1
ATOM 701 C C . LEU A 1 95 ? -1.864 -5.354 1.696 1.00 95.00 95 LEU A C 1
ATOM 703 O O . LEU A 1 95 ? -2.950 -5.068 2.202 1.00 95.00 95 LEU A O 1
ATOM 707 N N . ALA A 1 96 ? -1.253 -6.512 1.955 1.00 93.62 96 ALA A N 1
ATOM 708 C CA . ALA A 1 96 ? -1.816 -7.533 2.838 1.00 93.62 96 ALA A CA 1
ATOM 709 C C . ALA A 1 96 ? -1.947 -7.051 4.298 1.00 93.62 96 ALA A C 1
ATOM 711 O O . ALA A 1 96 ? -2.969 -7.299 4.942 1.00 93.62 96 ALA A O 1
ATOM 712 N N . ILE A 1 97 ? -0.957 -6.309 4.805 1.00 94.44 97 ILE A N 1
ATOM 713 C CA . ILE A 1 97 ? -1.004 -5.662 6.127 1.00 94.44 97 ILE A CA 1
ATOM 714 C C . ILE A 1 97 ? -2.143 -4.633 6.178 1.00 94.44 97 ILE A C 1
ATOM 716 O O . ILE A 1 97 ? -2.916 -4.624 7.136 1.00 94.44 97 ILE A O 1
ATOM 720 N N . CYS A 1 98 ? -2.305 -3.809 5.137 1.00 95.94 98 CYS A N 1
ATOM 721 C CA . CYS A 1 98 ? -3.403 -2.843 5.049 1.00 95.94 98 CYS A CA 1
ATOM 722 C C . CYS A 1 98 ? -4.772 -3.536 5.045 1.00 95.94 98 CYS A C 1
ATOM 724 O O . CYS A 1 98 ? -5.666 -3.102 5.763 1.00 95.94 98 CYS A O 1
ATOM 726 N N . HIS A 1 99 ? -4.933 -4.645 4.317 1.00 94.50 99 HIS A N 1
ATOM 727 C CA . HIS A 1 99 ? -6.160 -5.447 4.355 1.00 94.50 99 HIS A CA 1
ATOM 728 C C . HIS A 1 99 ? -6.472 -5.977 5.758 1.00 94.50 99 HIS A C 1
ATOM 730 O O . HIS A 1 99 ? -7.600 -5.842 6.231 1.00 94.50 99 HIS A O 1
ATOM 736 N N . ALA A 1 100 ? -5.478 -6.551 6.439 1.00 94.31 100 ALA A N 1
ATOM 737 C CA . ALA A 1 100 ? -5.645 -7.058 7.797 1.00 94.31 100 ALA A CA 1
ATOM 738 C C . ALA A 1 100 ? -5.993 -5.941 8.794 1.00 94.31 100 ALA A C 1
ATOM 740 O O . ALA A 1 100 ? -6.782 -6.153 9.714 1.00 94.31 100 ALA A O 1
ATOM 741 N N . ALA A 1 101 ? -5.433 -4.746 8.602 1.00 95.31 101 ALA A N 1
ATOM 742 C CA . ALA A 1 101 ? -5.767 -3.567 9.386 1.00 95.31 101 ALA A CA 1
ATOM 743 C C . ALA A 1 101 ? -7.196 -3.076 9.104 1.00 95.31 101 ALA A C 1
ATOM 745 O O . ALA A 1 101 ? -7.948 -2.829 10.042 1.00 95.31 101 ALA A O 1
ATOM 746 N N . CYS A 1 102 ? -7.614 -3.011 7.837 1.00 95.00 102 CYS A N 1
ATOM 747 C CA . CYS A 1 102 ? -8.991 -2.681 7.474 1.00 95.00 102 CYS A CA 1
ATOM 748 C C . CYS A 1 102 ? -10.003 -3.638 8.109 1.00 95.00 102 CYS A C 1
ATOM 750 O O . CYS A 1 102 ? -11.012 -3.177 8.633 1.00 95.00 102 CYS A O 1
ATOM 752 N N . ALA A 1 103 ? -9.714 -4.941 8.107 1.00 93.31 103 ALA A N 1
ATOM 753 C CA . ALA A 1 103 ? -10.565 -5.944 8.740 1.00 93.31 103 ALA A CA 1
ATOM 754 C C . ALA A 1 103 ? -10.619 -5.790 10.271 1.00 93.31 103 ALA A C 1
ATOM 756 O O . ALA A 1 103 ? -11.678 -5.932 10.862 1.00 93.31 103 ALA A O 1
ATOM 757 N N . ALA A 1 104 ? -9.500 -5.473 10.931 1.00 94.19 104 ALA A N 1
ATOM 758 C CA . ALA A 1 104 ? -9.467 -5.329 12.391 1.00 94.19 104 ALA A CA 1
ATOM 759 C C . ALA A 1 104 ? -10.171 -4.067 12.923 1.00 94.19 104 ALA A C 1
ATOM 761 O O . ALA A 1 104 ? -10.509 -4.011 14.106 1.00 94.19 104 ALA A O 1
ATOM 762 N N . TYR A 1 105 ? -10.361 -3.058 12.072 1.00 94.31 105 TYR A N 1
ATOM 763 C CA . TYR A 1 105 ? -11.047 -1.807 12.403 1.00 94.31 105 TYR A CA 1
ATOM 764 C C . TYR A 1 105 ? -12.411 -1.674 11.709 1.00 94.31 105 TYR A C 1
ATOM 766 O O . TYR A 1 105 ? -12.963 -0.578 11.709 1.00 94.31 105 TYR A O 1
ATOM 774 N N . ASP A 1 106 ? -12.937 -2.759 11.124 1.00 93.38 106 ASP A N 1
ATOM 775 C CA . ASP A 1 106 ? -14.234 -2.798 10.431 1.00 93.38 106 ASP A CA 1
ATOM 776 C C . ASP A 1 106 ? -14.387 -1.675 9.380 1.00 93.38 106 ASP A C 1
ATOM 778 O O . ASP A 1 106 ? -15.427 -1.035 9.249 1.00 93.38 106 ASP A O 1
ATOM 782 N N . LEU A 1 107 ? -13.308 -1.382 8.639 1.00 92.88 107 LEU A N 1
ATOM 783 C CA . LEU A 1 107 ? -13.266 -0.251 7.699 1.00 92.88 107 LEU A CA 1
ATOM 784 C C . LEU A 1 107 ? -13.911 -0.547 6.346 1.00 92.88 107 LEU A C 1
ATOM 786 O O . LEU A 1 107 ? -14.141 0.388 5.578 1.00 92.88 107 LEU A O 1
ATOM 790 N N . LEU A 1 108 ? -14.110 -1.824 6.027 1.00 91.12 108 LEU A N 1
ATOM 791 C CA . LEU A 1 108 ? -14.694 -2.256 4.766 1.00 91.12 108 LEU A CA 1
ATOM 792 C C . LEU A 1 108 ? -16.187 -2.443 4.987 1.00 91.12 108 LEU A C 1
ATOM 794 O O . LEU A 1 108 ? -16.591 -3.307 5.761 1.00 91.12 108 LEU A O 1
ATOM 798 N N . ASP A 1 109 ? -16.989 -1.641 4.291 1.00 80.75 109 ASP A N 1
ATOM 799 C CA . ASP A 1 109 ? -18.408 -1.929 4.147 1.00 80.75 109 ASP A CA 1
ATOM 800 C C . ASP A 1 109 ? -18.523 -3.109 3.180 1.00 80.75 109 ASP A C 1
ATOM 802 O O . ASP A 1 109 ? -18.552 -2.963 1.954 1.00 80.75 109 ASP A O 1
ATOM 806 N N . ASP A 1 110 ? -18.466 -4.322 3.726 1.00 71.38 110 ASP A N 1
ATOM 807 C CA . ASP A 1 110 ? -18.917 -5.504 3.013 1.00 71.38 110 ASP A CA 1
ATOM 808 C C . ASP A 1 110 ? -20.421 -5.311 2.825 1.00 71.38 110 ASP A C 1
ATOM 810 O O . ASP A 1 110 ? -21.197 -5.723 3.680 1.00 71.38 110 ASP A O 1
ATOM 814 N N . GLY A 1 111 ? -20.813 -4.609 1.753 1.00 58.34 111 GLY A N 1
ATOM 815 C CA . GLY A 1 111 ? -22.172 -4.153 1.424 1.00 58.34 111 GLY A CA 1
ATOM 816 C C . GLY A 1 111 ? -23.208 -5.267 1.208 1.00 58.34 111 GLY A C 1
ATOM 817 O O . GLY A 1 111 ? -24.020 -5.223 0.286 1.00 58.34 111 GLY A O 1
ATOM 818 N N . GLY A 1 112 ? -23.179 -6.298 2.042 1.00 47.12 112 GLY A N 1
ATOM 819 C CA . GLY A 1 112 ? -24.123 -7.381 2.157 1.00 47.12 112 GLY A CA 1
ATOM 820 C C . GLY A 1 112 ? -25.015 -7.133 3.359 1.00 47.12 112 GLY A C 1
ATOM 821 O O . GLY A 1 112 ? -24.712 -7.528 4.484 1.00 47.12 112 GLY A O 1
ATOM 822 N N . GLY A 1 113 ? -26.172 -6.534 3.090 1.00 47.44 113 GLY A N 1
ATOM 823 C CA . GLY A 1 113 ? -27.333 -6.643 3.955 1.00 47.44 113 GLY A CA 1
ATOM 824 C C . GLY A 1 113 ? -27.691 -8.112 4.181 1.00 47.44 113 GLY A C 1
ATOM 825 O O . GLY A 1 113 ? -28.493 -8.694 3.461 1.00 47.44 113 GLY A O 1
ATOM 826 N N . THR A 1 114 ? -27.129 -8.698 5.226 1.00 45.53 114 THR A N 1
ATOM 827 C CA . THR A 1 114 ? -27.689 -9.853 5.920 1.00 45.53 114 THR A CA 1
ATOM 828 C C . THR A 1 114 ? -27.645 -9.501 7.390 1.00 45.53 114 THR A C 1
ATOM 830 O O . THR A 1 114 ? -26.578 -9.456 7.990 1.00 45.53 114 THR A O 1
ATOM 833 N N . GLY A 1 115 ? -28.815 -9.154 7.931 1.00 48.19 115 GLY A N 1
ATOM 834 C CA . GLY A 1 115 ? -29.000 -8.685 9.298 1.00 48.19 115 GLY A CA 1
ATOM 835 C C . GLY A 1 115 ? -28.269 -9.549 10.322 1.00 48.19 115 GLY A C 1
ATOM 836 O O . GLY A 1 115 ? -28.731 -10.626 10.685 1.00 48.19 115 GLY A O 1
ATOM 837 N N . GLY A 1 116 ? -27.138 -9.042 10.803 1.00 41.78 116 GLY A N 1
ATOM 838 C CA . GLY A 1 116 ? -26.416 -9.544 11.958 1.00 41.78 116 GLY A CA 1
ATOM 839 C C . GLY A 1 116 ? -26.672 -8.596 13.116 1.00 41.78 116 GLY A C 1
ATOM 840 O O . GLY A 1 116 ? -26.174 -7.477 13.149 1.00 41.78 116 GLY A O 1
ATOM 841 N N . THR A 1 117 ? -27.515 -9.035 14.037 1.00 40.19 117 THR A N 1
ATOM 842 C CA . THR A 1 117 ? -27.860 -8.368 15.291 1.00 40.19 117 THR A CA 1
ATOM 843 C C . THR A 1 117 ? -26.653 -7.745 15.986 1.00 40.19 117 THR A C 1
ATOM 845 O O . THR A 1 117 ? -25.653 -8.417 16.234 1.00 40.19 117 THR A O 1
ATOM 848 N N . THR A 1 118 ? -26.807 -6.490 16.400 1.00 42.72 118 THR A N 1
ATOM 849 C CA . THR A 1 118 ? -25.993 -5.823 17.416 1.00 42.72 118 THR A CA 1
ATOM 850 C C . THR A 1 118 ? -25.801 -6.732 18.638 1.00 42.72 118 THR A C 1
ATOM 852 O O . THR A 1 118 ? -26.647 -6.754 19.536 1.00 42.72 118 THR A O 1
ATOM 855 N N . SER A 1 119 ? -24.686 -7.462 18.718 1.00 42.81 119 SER A N 1
ATOM 856 C CA . SER A 1 119 ? -24.227 -8.045 19.980 1.00 42.81 119 SER A CA 1
ATOM 857 C C . SER A 1 119 ? -23.559 -6.939 20.784 1.00 42.81 119 SER A C 1
ATOM 859 O O . SER A 1 119 ? -22.339 -6.795 20.847 1.00 42.81 119 SER A O 1
ATOM 861 N N . ARG A 1 120 ? -24.416 -6.116 21.381 1.00 41.69 120 ARG A N 1
ATOM 862 C CA . ARG A 1 120 ? -24.082 -5.195 22.455 1.00 41.69 120 ARG A CA 1
ATOM 863 C C . ARG A 1 120 ? -23.628 -6.057 23.630 1.00 41.69 120 ARG A C 1
ATOM 865 O O . ARG A 1 120 ? -24.463 -6.639 24.306 1.00 41.69 120 ARG A O 1
ATOM 872 N N . SER A 1 121 ? -22.322 -6.183 23.832 1.00 34.59 121 SER A N 1
ATOM 873 C CA . SER A 1 121 ? -21.762 -6.836 25.015 1.00 34.59 121 SER A CA 1
ATOM 874 C C . SER A 1 121 ? -21.899 -5.881 26.210 1.00 34.59 121 SER A C 1
ATOM 876 O O . SER A 1 121 ? -21.299 -4.803 26.168 1.00 34.59 121 SER A O 1
ATOM 878 N N . PRO A 1 122 ? -22.672 -6.196 27.267 1.00 52.78 122 PRO A N 1
ATOM 879 C CA . PRO A 1 122 ? -22.535 -5.533 28.551 1.00 52.78 122 PRO A CA 1
ATOM 880 C C . PRO A 1 122 ? -21.509 -6.310 29.383 1.00 52.78 122 PRO A C 1
ATOM 882 O O . PRO A 1 122 ? -21.577 -7.532 29.498 1.00 52.78 122 PRO A O 1
ATOM 885 N N . GLY A 1 123 ? -20.551 -5.610 29.984 1.00 46.38 123 GLY A N 1
ATOM 886 C CA . GLY A 1 123 ? -19.697 -6.230 30.992 1.00 46.38 123 GLY A CA 1
ATOM 887 C C . GLY A 1 123 ? -20.517 -6.700 32.196 1.00 46.38 123 GLY A C 1
ATOM 888 O O . GLY A 1 123 ? -21.419 -5.988 32.626 1.00 46.38 123 GLY A O 1
ATOM 889 N N . SER A 1 124 ? -20.176 -7.863 32.753 1.00 41.31 124 SER A N 1
ATOM 890 C CA . SER A 1 124 ? -20.219 -8.122 34.199 1.00 41.31 124 SER A CA 1
ATOM 891 C C . SER A 1 124 ? -19.547 -9.458 34.535 1.00 41.31 124 SER A C 1
ATOM 893 O O . SER A 1 124 ? -19.796 -10.469 33.884 1.00 41.31 124 SER A O 1
ATOM 895 N N . SER A 1 125 ? -18.700 -9.430 35.565 1.00 46.03 125 SER A N 1
ATOM 896 C CA . SER A 1 125 ? -18.070 -10.556 36.266 1.00 46.03 125 SER A CA 1
ATOM 897 C C . SER A 1 125 ? -19.065 -11.626 36.734 1.00 46.03 125 SER A C 1
ATOM 899 O O . SER A 1 125 ? -20.152 -11.258 37.160 1.00 46.03 125 SER A O 1
ATOM 901 N N . GLU A 1 126 ? -18.672 -12.908 36.756 1.00 39.66 126 GLU A N 1
ATOM 902 C CA . GLU A 1 126 ? -18.396 -13.683 37.987 1.00 39.66 126 GLU A CA 1
ATOM 903 C C . GLU A 1 126 ? -17.934 -15.122 37.672 1.00 39.66 126 GLU A C 1
ATOM 905 O O . GLU A 1 126 ? -18.364 -15.752 36.710 1.00 39.66 126 GLU A O 1
ATOM 910 N N . ASN A 1 127 ? -17.015 -15.625 38.498 1.00 44.75 127 ASN A N 1
ATOM 911 C CA . ASN A 1 127 ? -16.438 -16.966 38.441 1.00 44.75 127 ASN A CA 1
ATOM 912 C C . ASN A 1 127 ? -17.441 -18.035 38.902 1.00 44.75 127 ASN A C 1
ATOM 914 O O . ASN A 1 127 ? -17.920 -17.967 40.031 1.00 44.75 127 ASN A O 1
ATOM 918 N N . THR A 1 128 ? -17.644 -19.109 38.133 1.00 48.94 128 THR A N 1
ATOM 919 C CA . THR A 1 128 ? -18.088 -20.406 38.684 1.00 48.94 128 THR A CA 1
ATOM 920 C C . THR A 1 128 ? -17.687 -21.557 37.750 1.00 48.94 128 THR A C 1
ATOM 922 O O . THR A 1 128 ? -18.047 -21.520 36.575 1.00 48.94 128 THR A O 1
ATOM 925 N N . PRO A 1 129 ? -16.981 -22.602 38.221 1.00 56.38 129 PRO A N 1
ATOM 926 C CA . PRO A 1 129 ? -16.799 -23.831 37.460 1.00 56.38 129 PRO A CA 1
ATOM 927 C C . PRO A 1 129 ? -17.765 -24.923 37.942 1.00 56.38 129 PRO A C 1
ATOM 929 O O . PRO A 1 129 ? -17.816 -25.237 39.131 1.00 56.38 129 PRO A O 1
ATOM 932 N N . SER A 1 130 ? -18.490 -25.556 37.017 1.00 39.94 130 SER A N 1
ATOM 933 C CA . SER A 1 130 ? -18.998 -26.928 37.178 1.00 39.94 130 SER A CA 1
ATOM 934 C C . SER A 1 130 ? -19.410 -27.559 35.838 1.00 39.94 130 SER A C 1
ATOM 936 O O . SER A 1 130 ? -19.649 -26.825 34.879 1.00 39.94 130 SER A O 1
ATOM 938 N N . PRO A 1 131 ? -19.424 -28.905 35.739 1.00 56.88 131 PRO A N 1
ATOM 939 C CA . PRO A 1 131 ? -19.147 -29.611 34.492 1.00 56.88 131 PRO A CA 1
ATOM 940 C C . PRO A 1 131 ? -20.359 -30.298 33.831 1.00 56.88 131 PRO A C 1
ATOM 942 O O . PRO A 1 131 ? -21.336 -30.646 34.483 1.00 56.88 131 PRO A O 1
ATOM 945 N N . SER A 1 132 ? -20.179 -30.546 32.527 1.00 44.44 132 SER A N 1
ATOM 946 C CA . SER A 1 132 ? -20.647 -31.664 31.684 1.00 44.44 132 SER A CA 1
ATOM 947 C C . SER A 1 132 ? -22.096 -32.160 31.765 1.00 44.44 132 SER A C 1
ATOM 949 O O . SER A 1 132 ? -22.429 -32.884 32.694 1.00 44.44 132 SER A O 1
ATOM 951 N N . ILE A 1 133 ? -22.848 -32.018 30.659 1.00 41.00 133 ILE A N 1
ATOM 952 C CA . ILE A 1 133 ? -23.767 -33.059 30.149 1.00 41.00 133 ILE A CA 1
ATOM 953 C C . ILE A 1 133 ? -23.713 -33.102 28.608 1.00 41.00 133 ILE A C 1
ATOM 955 O O . ILE A 1 133 ? -23.768 -32.077 27.934 1.00 41.00 133 ILE A O 1
ATOM 959 N N . ALA A 1 134 ? -23.586 -34.321 28.081 1.00 43.47 134 ALA A N 1
ATOM 960 C CA . ALA A 1 134 ? -23.619 -34.698 26.671 1.00 43.47 134 ALA A CA 1
ATOM 961 C C . ALA A 1 134 ? -25.046 -34.683 26.086 1.00 43.47 134 ALA A C 1
ATOM 963 O O . ALA A 1 134 ? -25.998 -35.020 26.784 1.00 43.47 134 ALA A O 1
ATOM 964 N N . GLY A 1 135 ? -25.195 -34.402 24.786 1.00 35.88 135 GLY A N 1
ATOM 965 C CA . GLY A 1 135 ? -26.495 -34.526 24.116 1.00 35.88 135 GLY A CA 1
ATOM 966 C C . GLY A 1 135 ? -26.492 -34.227 22.617 1.00 35.88 135 GLY A C 1
ATOM 967 O O . GLY A 1 135 ? -26.624 -33.082 22.217 1.00 35.88 135 GLY A O 1
ATOM 968 N N . ALA A 1 136 ? -26.337 -35.296 21.834 1.00 40.22 136 ALA A N 1
ATOM 969 C CA . ALA A 1 136 ? -26.866 -35.593 20.496 1.00 40.22 136 ALA A CA 1
ATOM 970 C C . ALA A 1 136 ? -27.298 -34.465 19.522 1.00 40.22 136 ALA A C 1
ATOM 972 O O . ALA A 1 136 ? -28.308 -33.800 19.713 1.00 40.22 136 ALA A O 1
ATOM 973 N N . GLY A 1 137 ? -26.639 -34.461 18.355 1.00 45.81 137 GLY A N 1
ATOM 974 C CA . GLY A 1 137 ? -27.285 -34.734 17.063 1.00 45.81 137 GLY A CA 1
ATOM 975 C C . GLY A 1 137 ? -28.226 -33.681 16.480 1.00 45.81 137 GLY A C 1
ATOM 976 O O . GLY A 1 137 ? -29.434 -33.743 16.683 1.00 45.81 137 GLY A O 1
ATOM 977 N N . THR A 1 138 ? -27.708 -32.825 15.597 1.00 42.66 138 THR A N 1
ATOM 978 C CA . THR A 1 138 ? -28.485 -32.322 14.455 1.00 42.66 138 THR A CA 1
ATOM 979 C C . THR A 1 138 ? -27.545 -32.056 13.281 1.00 42.66 138 THR A C 1
ATOM 981 O O . THR A 1 138 ? -26.601 -31.278 13.376 1.00 42.66 138 THR A O 1
ATOM 984 N N . GLU A 1 139 ? -27.794 -32.775 12.196 1.00 49.00 139 GLU A N 1
ATOM 985 C CA . GLU A 1 139 ? -27.136 -32.690 10.896 1.00 49.00 139 GLU A CA 1
ATOM 986 C C . GLU A 1 139 ? -27.708 -31.490 10.112 1.00 49.00 139 GLU A C 1
ATOM 988 O O . GLU A 1 139 ? -28.933 -31.385 10.009 1.00 49.00 139 GLU A O 1
ATOM 993 N N . PRO A 1 140 ? -26.886 -30.591 9.538 1.00 48.34 140 PRO A N 1
ATOM 994 C CA . PRO A 1 140 ? -27.334 -29.688 8.484 1.00 48.34 140 PRO A CA 1
ATOM 995 C C . PRO A 1 140 ? -26.720 -30.093 7.137 1.00 48.34 140 PRO A C 1
ATOM 997 O O . PRO A 1 140 ? -25.502 -30.188 6.986 1.00 48.34 140 PRO A O 1
ATOM 1000 N N . GLY A 1 141 ? -27.594 -30.341 6.159 1.00 43.88 141 GLY A N 1
ATOM 1001 C CA . GLY A 1 141 ? -27.236 -30.752 4.803 1.00 43.88 141 GLY A CA 1
ATOM 1002 C C . GLY A 1 141 ? -26.476 -29.689 3.990 1.00 43.88 141 GLY A C 1
ATOM 1003 O O . GLY A 1 141 ? -26.475 -28.505 4.335 1.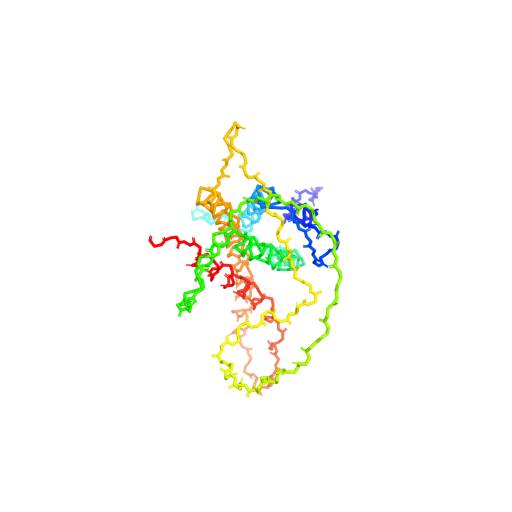00 43.88 141 GLY A O 1
ATOM 1004 N N . PRO A 1 142 ? -25.838 -30.095 2.877 1.00 50.22 142 PRO A N 1
ATOM 1005 C CA . PRO A 1 142 ? -25.023 -29.206 2.062 1.00 50.22 142 PRO A CA 1
ATOM 1006 C C . PRO A 1 142 ? -25.900 -28.321 1.168 1.00 50.22 142 PRO A C 1
ATOM 1008 O O . PRO A 1 142 ? -26.397 -28.750 0.126 1.00 50.22 142 PRO A O 1
ATOM 1011 N N . ALA A 1 143 ? -26.058 -27.055 1.553 1.00 40.25 143 ALA A N 1
ATOM 1012 C CA . ALA A 1 143 ? -26.478 -26.008 0.633 1.00 40.25 143 ALA A CA 1
ATOM 1013 C C . ALA A 1 143 ? -25.285 -25.641 -0.261 1.00 40.25 143 ALA A C 1
ATOM 1015 O O . ALA A 1 143 ? -24.318 -25.006 0.157 1.00 40.25 143 ALA A O 1
ATOM 1016 N N . GLN A 1 144 ? -25.358 -26.109 -1.500 1.00 44.97 144 GLN A N 1
ATOM 1017 C CA . GLN A 1 144 ? -24.427 -25.836 -2.581 1.00 44.97 144 GLN A CA 1
ATOM 1018 C C . GLN A 1 144 ? -24.553 -24.359 -2.991 1.00 44.97 144 GLN A C 1
ATOM 1020 O O . GLN A 1 144 ? -25.393 -23.992 -3.811 1.00 44.97 144 GLN A O 1
ATOM 1025 N N . GLN A 1 145 ? -23.738 -23.497 -2.381 1.00 39.88 145 GLN A N 1
ATOM 1026 C CA . GLN A 1 145 ? -23.633 -22.091 -2.753 1.00 39.88 145 GLN A CA 1
ATOM 1027 C C . GLN A 1 145 ? -22.712 -21.965 -3.970 1.00 39.88 145 GLN A C 1
ATOM 1029 O O . GLN A 1 145 ? -21.533 -22.311 -3.935 1.00 39.88 145 GLN A O 1
ATOM 1034 N N . HIS A 1 146 ? -23.301 -21.518 -5.076 1.00 36.47 146 HIS A N 1
ATOM 1035 C CA . HIS A 1 146 ? -22.626 -21.236 -6.333 1.00 36.47 146 HIS A CA 1
ATOM 1036 C C . HIS A 1 146 ? -21.713 -20.015 -6.156 1.00 36.47 146 HIS A C 1
ATOM 1038 O O . HIS A 1 146 ? -22.161 -18.870 -6.135 1.00 36.47 146 HIS A O 1
ATOM 1044 N N . ASP A 1 147 ? -20.427 -20.300 -6.011 1.00 42.66 147 ASP A N 1
ATOM 1045 C CA . ASP A 1 147 ? -19.325 -19.352 -5.974 1.00 42.66 147 ASP A CA 1
ATOM 1046 C C . ASP A 1 147 ? -19.068 -18.808 -7.390 1.00 42.66 147 ASP A C 1
ATOM 1048 O O . ASP A 1 147 ? -18.763 -19.564 -8.320 1.00 42.66 147 ASP A O 1
ATOM 1052 N N . ARG A 1 148 ? -19.268 -17.501 -7.599 1.00 45.94 148 ARG A N 1
ATOM 1053 C CA . ARG A 1 148 ? -18.936 -16.846 -8.871 1.00 45.94 148 ARG A CA 1
ATOM 1054 C C . ARG A 1 148 ? -18.617 -15.360 -8.703 1.00 45.94 148 ARG A C 1
ATOM 1056 O O . ARG A 1 148 ? -19.376 -14.516 -9.160 1.00 45.94 148 ARG A O 1
ATOM 1063 N N . ALA A 1 149 ? -17.461 -15.069 -8.105 1.00 37.94 149 ALA A N 1
ATOM 1064 C CA . ALA A 1 149 ? -16.525 -14.018 -8.540 1.00 37.94 149 ALA A CA 1
ATOM 1065 C C . ALA A 1 149 ? -15.245 -14.090 -7.689 1.00 37.94 149 ALA A C 1
ATOM 1067 O O . ALA A 1 149 ? -15.007 -13.278 -6.798 1.00 37.94 149 ALA A O 1
ATOM 1068 N N . GLY A 1 150 ? -14.421 -15.101 -7.967 1.00 41.28 150 GLY A N 1
ATOM 1069 C CA . GLY A 1 150 ? -13.120 -15.277 -7.340 1.00 41.28 150 GLY A CA 1
ATOM 1070 C C . GLY A 1 150 ? -12.138 -14.172 -7.729 1.00 41.28 150 GLY A C 1
ATOM 1071 O O . GLY A 1 150 ? -11.570 -14.189 -8.817 1.00 41.28 150 GLY A O 1
ATOM 1072 N N . VAL A 1 151 ? -11.868 -13.275 -6.783 1.00 45.44 151 VAL A N 1
ATOM 1073 C CA . VAL A 1 151 ? -10.503 -12.801 -6.518 1.00 45.44 151 VAL A CA 1
ATOM 1074 C C . VAL A 1 151 ? -10.078 -13.475 -5.220 1.00 45.44 151 VAL A C 1
ATOM 1076 O O . VAL A 1 151 ? -10.041 -12.890 -4.142 1.00 45.44 151 VAL A O 1
ATOM 1079 N N . LEU A 1 152 ? -9.861 -14.781 -5.323 1.00 40.69 152 LEU A N 1
ATOM 1080 C CA . LEU A 1 152 ? -9.357 -15.600 -4.241 1.00 40.69 152 LEU A CA 1
ATOM 1081 C C . LEU A 1 152 ? -7.843 -15.384 -4.131 1.00 40.69 152 LEU A C 1
ATOM 1083 O O . LEU A 1 152 ? -7.057 -16.042 -4.809 1.00 40.69 152 LEU A O 1
ATOM 1087 N N . LEU A 1 153 ? -7.432 -14.495 -3.224 1.00 47.12 153 LEU A N 1
ATOM 1088 C CA . LEU A 1 153 ? -6.128 -14.568 -2.552 1.00 47.12 153 LEU A CA 1
ATOM 1089 C C . LEU A 1 153 ? -6.136 -15.797 -1.616 1.00 47.12 153 LEU A C 1
ATOM 1091 O O . LEU A 1 153 ? -6.078 -15.686 -0.395 1.00 47.12 153 LEU A O 1
ATOM 1095 N N . SER A 1 154 ? -6.309 -16.994 -2.182 1.00 38.03 154 SER A N 1
ATOM 1096 C CA . SER A 1 154 ? -6.389 -18.245 -1.432 1.00 38.03 154 SER A CA 1
ATOM 1097 C C . SER A 1 154 ? -4.999 -18.763 -1.105 1.00 38.03 154 SER A C 1
ATOM 1099 O O . SER A 1 154 ? -4.444 -19.595 -1.816 1.00 38.03 154 SER A O 1
ATOM 1101 N N . ASN A 1 155 ? -4.480 -18.334 0.041 1.00 36.78 155 ASN A N 1
ATOM 1102 C CA . ASN A 1 155 ? -3.711 -19.239 0.880 1.00 36.78 155 ASN A CA 1
ATOM 1103 C C . ASN A 1 155 ? -4.018 -18.951 2.365 1.00 36.78 155 ASN A C 1
ATOM 1105 O O . ASN A 1 155 ? -3.421 -18.049 2.948 1.00 36.78 155 ASN A O 1
ATOM 1109 N N . PRO A 1 156 ? -4.961 -19.677 3.000 1.00 45.12 156 PRO A N 1
ATOM 1110 C CA . PRO A 1 156 ? -5.376 -19.425 4.386 1.00 45.12 156 PRO A CA 1
ATOM 1111 C C . PRO A 1 156 ? -4.327 -19.833 5.434 1.00 45.12 156 PRO A C 1
ATOM 1113 O O . PRO A 1 156 ? -4.553 -19.663 6.628 1.00 45.12 156 PRO A O 1
ATOM 1116 N N . SER A 1 157 ? -3.179 -20.379 5.021 1.00 46.34 157 SER A N 1
ATOM 1117 C CA . SER A 1 157 ? -2.155 -20.869 5.950 1.00 46.34 157 SER A CA 1
ATOM 1118 C C . SER A 1 157 ? -1.240 -19.766 6.501 1.00 46.34 157 SER A C 1
ATOM 1120 O O . SER A 1 157 ? -0.300 -20.061 7.235 1.00 46.34 157 SER A O 1
ATOM 1122 N N . ALA A 1 158 ? -1.474 -18.512 6.108 1.00 58.50 158 ALA A N 1
ATOM 1123 C CA . ALA A 1 158 ? -0.499 -17.444 6.230 1.00 58.50 158 ALA A CA 1
ATOM 1124 C C . ALA A 1 158 ? -1.215 -16.067 6.228 1.00 58.50 158 ALA A C 1
ATOM 1126 O O . ALA A 1 158 ? -0.954 -15.197 5.401 1.00 58.50 158 ALA A O 1
ATOM 1127 N N . THR A 1 159 ? -2.195 -15.875 7.115 1.00 82.94 159 THR A N 1
ATOM 1128 C CA . THR A 1 159 ? -2.980 -14.630 7.156 1.00 82.94 159 THR A CA 1
ATOM 1129 C C . THR A 1 159 ? -2.366 -13.653 8.154 1.00 82.94 159 THR A C 1
ATOM 1131 O O . THR A 1 159 ? -2.248 -13.956 9.341 1.00 82.94 159 THR A O 1
ATOM 1134 N N . TRP A 1 160 ? -1.983 -12.468 7.682 1.00 90.62 160 TRP A N 1
ATOM 1135 C CA . TRP A 1 160 ? -1.605 -11.352 8.547 1.00 90.62 160 TRP A CA 1
ATOM 1136 C C . TRP A 1 160 ? -2.733 -11.032 9.530 1.00 90.62 160 TRP A C 1
ATOM 1138 O O . TRP A 1 160 ? -3.895 -10.941 9.135 1.00 90.62 160 TRP A O 1
ATOM 1148 N N . ARG A 1 161 ? -2.400 -10.835 10.809 1.00 92.88 161 ARG A N 1
ATOM 1149 C CA . ARG A 1 161 ? -3.384 -10.481 11.840 1.00 92.88 161 ARG A CA 1
ATOM 1150 C C . ARG A 1 161 ? -3.013 -9.158 12.490 1.00 92.88 161 ARG A C 1
ATOM 1152 O O . ARG A 1 161 ? -2.017 -9.076 13.201 1.00 92.88 161 ARG A O 1
ATOM 1159 N N . CYS A 1 162 ? -3.837 -8.139 12.290 1.00 94.94 162 CYS A N 1
ATOM 1160 C CA . CYS A 1 162 ? -3.651 -6.873 12.981 1.00 94.94 162 CYS A CA 1
ATOM 1161 C C . CYS A 1 162 ? -4.087 -7.017 14.447 1.00 94.94 162 CYS A C 1
ATOM 1163 O O . CYS A 1 162 ? -5.212 -7.428 14.742 1.00 94.94 162 CYS A O 1
ATOM 1165 N N . ILE A 1 163 ? -3.183 -6.711 15.371 1.00 95.25 163 ILE A N 1
ATOM 1166 C CA . ILE A 1 163 ? -3.501 -6.448 16.770 1.00 95.25 163 ILE A CA 1
ATOM 1167 C C . ILE A 1 163 ? -3.978 -5.002 16.819 1.00 95.25 163 ILE A C 1
ATOM 1169 O O . ILE A 1 163 ? -3.283 -4.113 16.327 1.00 95.25 163 ILE A O 1
ATOM 1173 N N . LYS A 1 164 ? -5.156 -4.792 17.404 1.00 93.94 164 LYS A N 1
ATOM 1174 C CA . LYS A 1 164 ? -5.794 -3.490 17.593 1.00 93.94 164 LYS A CA 1
ATOM 1175 C C . LYS A 1 164 ? -5.335 -2.878 18.927 1.00 93.94 164 LYS A C 1
ATOM 1177 O O . LYS A 1 164 ? -5.932 -3.198 19.958 1.00 93.94 164 LYS A O 1
ATOM 1182 N N . PRO A 1 165 ? -4.256 -2.068 18.967 1.00 91.12 165 PRO A N 1
ATOM 1183 C CA . PRO A 1 165 ? -3.894 -1.343 20.174 1.00 91.12 165 PRO A CA 1
ATOM 1184 C C . PRO A 1 165 ? -4.908 -0.220 20.432 1.00 91.12 165 PRO A C 1
ATOM 1186 O O . PRO A 1 165 ? -5.448 0.345 19.477 1.00 91.12 165 PRO A O 1
ATOM 1189 N N . PRO A 1 166 ? -5.136 0.160 21.701 1.00 89.38 166 PRO A N 1
ATOM 1190 C CA . PRO A 1 166 ? -5.898 1.361 22.009 1.00 89.38 166 PRO A CA 1
ATOM 1191 C C . PRO A 1 166 ? -5.195 2.583 21.404 1.00 89.38 166 PRO A C 1
ATOM 1193 O O . PRO A 1 166 ? -4.026 2.843 21.695 1.00 89.38 166 PRO A O 1
ATOM 1196 N N . MET A 1 167 ? -5.902 3.341 20.565 1.00 92.69 167 MET A N 1
ATOM 1197 C CA . MET A 1 167 ? -5.361 4.567 19.980 1.00 92.69 167 MET A CA 1
ATOM 1198 C C . MET A 1 167 ? -5.444 5.721 20.980 1.00 92.69 167 MET A C 1
ATOM 1200 O O . MET A 1 167 ? -6.519 6.053 21.484 1.00 92.69 167 MET A O 1
ATOM 1204 N N . VAL A 1 168 ? -4.299 6.344 21.262 1.00 91.88 168 VAL A N 1
ATOM 1205 C CA . VAL A 1 168 ? -4.196 7.476 22.189 1.00 91.88 168 VAL A CA 1
ATOM 1206 C C . VAL A 1 168 ? -3.622 8.684 21.458 1.00 91.88 168 VAL A C 1
ATOM 1208 O O . VAL A 1 168 ? -2.571 8.590 20.827 1.00 91.88 168 VAL A O 1
ATOM 1211 N N . LEU A 1 169 ? -4.300 9.826 21.564 1.00 87.88 169 LEU A N 1
ATOM 1212 C CA . LEU A 1 169 ? -3.851 11.116 21.052 1.00 87.88 169 LEU A CA 1
ATOM 1213 C C . LEU A 1 169 ? -3.621 12.066 22.235 1.00 87.88 169 LEU A C 1
ATOM 1215 O O . LEU A 1 169 ? -4.548 12.684 22.762 1.00 87.88 169 LEU A O 1
ATOM 1219 N N . GLY A 1 170 ? -2.373 12.146 22.700 1.00 91.19 170 GLY A N 1
ATOM 1220 C CA . GLY A 1 170 ? -2.033 12.880 23.920 1.00 91.19 170 GLY A CA 1
ATOM 1221 C C . GLY A 1 170 ? -2.647 12.216 25.156 1.00 91.19 170 GLY A C 1
ATOM 1222 O O . GLY A 1 170 ? -2.249 11.115 25.521 1.00 91.19 170 GLY A O 1
ATOM 1223 N N . SER A 1 171 ? -3.607 12.882 25.802 1.00 93.25 171 SER A N 1
ATOM 1224 C CA . SER A 1 171 ? -4.368 12.336 26.939 1.00 93.25 171 SER A CA 1
ATOM 1225 C C . SER A 1 171 ? -5.710 11.705 26.546 1.00 93.25 171 SER A C 1
ATOM 1227 O O . SER A 1 171 ? -6.393 11.150 27.406 1.00 93.25 171 SER A O 1
ATOM 1229 N N . LEU A 1 172 ? -6.108 11.798 25.274 1.00 91.56 172 LEU A N 1
ATOM 1230 C CA . LEU A 1 172 ? -7.400 11.320 24.790 1.00 91.56 172 LEU A CA 1
ATOM 1231 C C . LEU A 1 172 ? -7.269 9.892 24.259 1.00 91.56 172 LEU A C 1
ATOM 1233 O O . LEU A 1 172 ? -6.456 9.631 23.377 1.00 91.56 172 LEU A O 1
ATOM 1237 N N . THR A 1 173 ? -8.084 8.970 24.768 1.00 93.25 173 THR A N 1
ATOM 1238 C CA . THR A 1 173 ? -8.221 7.622 24.201 1.00 93.25 173 THR A CA 1
ATOM 1239 C C . THR A 1 173 ? -9.364 7.628 23.190 1.00 93.25 173 THR A C 1
ATOM 1241 O O . THR A 1 173 ? -10.511 7.843 23.589 1.00 93.25 173 THR A O 1
ATOM 1244 N N . LEU A 1 174 ? -9.070 7.382 21.916 1.00 94.31 174 LEU A N 1
ATOM 1245 C CA . LEU A 1 174 ? -10.083 7.283 20.863 1.00 94.31 174 LEU A CA 1
ATOM 1246 C C . LEU A 1 174 ? -10.842 5.960 21.007 1.00 94.31 174 LEU A C 1
ATOM 1248 O O . LEU A 1 174 ? -10.253 4.938 21.373 1.00 94.31 174 LEU A O 1
ATOM 1252 N N . ARG A 1 175 ? -12.152 5.967 20.744 1.00 93.44 175 ARG A N 1
ATOM 1253 C CA . ARG A 1 175 ? -12.997 4.764 20.808 1.00 93.44 175 ARG A CA 1
ATOM 1254 C C . ARG A 1 175 ? -14.028 4.750 19.687 1.00 93.44 175 ARG A C 1
ATOM 1256 O O . ARG A 1 175 ? -14.536 5.797 19.302 1.00 93.44 175 ARG A O 1
ATOM 1263 N N . GLY A 1 176 ? -14.383 3.548 19.233 1.00 93.12 176 GLY A N 1
ATOM 1264 C CA . GLY A 1 176 ? -15.450 3.350 18.250 1.00 93.12 176 GLY A CA 1
ATOM 1265 C C . GLY A 1 176 ? -15.139 4.062 16.935 1.00 93.12 176 GLY A C 1
ATOM 1266 O O . GLY A 1 176 ? -14.095 3.816 16.334 1.00 93.12 176 GLY A O 1
ATOM 1267 N N . ASP A 1 177 ? -16.020 4.968 16.521 1.00 93.19 177 ASP A N 1
ATOM 1268 C CA . ASP A 1 177 ? -15.938 5.643 15.223 1.00 93.19 177 ASP A CA 1
ATOM 1269 C C . ASP A 1 177 ? -14.700 6.541 15.087 1.00 93.19 177 ASP A C 1
ATOM 1271 O O . ASP A 1 177 ? -14.083 6.580 14.027 1.00 93.19 177 ASP A O 1
ATOM 1275 N N . GLU A 1 178 ? -14.276 7.227 16.155 1.00 94.12 178 GLU A N 1
ATOM 1276 C CA . GLU A 1 178 ? -13.083 8.092 16.117 1.00 94.12 178 GLU A CA 1
ATOM 1277 C C . GLU A 1 178 ? -11.805 7.286 15.859 1.00 94.12 178 GLU A C 1
ATOM 1279 O O . GLU A 1 178 ? -10.909 7.705 15.125 1.00 94.12 178 GLU A O 1
ATOM 1284 N N . GLU A 1 179 ? -11.740 6.099 16.459 1.00 94.88 179 GLU A N 1
ATOM 1285 C CA . GLU A 1 179 ? -10.651 5.152 16.272 1.00 94.88 179 GLU A CA 1
ATOM 1286 C C . GLU A 1 179 ? -10.657 4.597 14.838 1.00 94.88 179 GLU A C 1
ATOM 1288 O O . GLU A 1 179 ? -9.610 4.550 14.192 1.00 94.88 179 GLU A O 1
ATOM 1293 N N . ALA A 1 180 ? -11.832 4.240 14.309 1.00 94.12 180 ALA A N 1
ATOM 1294 C CA . ALA A 1 180 ? -11.983 3.789 12.928 1.00 94.12 180 ALA A CA 1
ATOM 1295 C C . ALA A 1 180 ? -11.606 4.886 11.914 1.00 94.12 180 ALA A C 1
ATOM 1297 O O . ALA A 1 180 ? -10.927 4.607 10.927 1.00 94.12 180 ALA A O 1
ATOM 1298 N N . LEU A 1 181 ? -11.972 6.147 12.170 1.00 94.31 181 LEU A N 1
ATOM 1299 C CA . LEU A 1 181 ? -11.600 7.288 11.327 1.00 94.31 181 LEU A CA 1
ATOM 1300 C C . LEU A 1 181 ? -10.087 7.519 11.305 1.00 94.31 181 LEU A C 1
ATOM 1302 O O . LEU A 1 181 ? -9.513 7.702 10.229 1.00 94.31 181 LEU A O 1
ATOM 1306 N N . LEU A 1 182 ? -9.422 7.470 12.464 1.00 94.75 182 LEU A N 1
ATOM 1307 C CA . LEU A 1 182 ? -7.965 7.593 12.515 1.00 94.75 182 LEU A CA 1
ATOM 1308 C C . LEU A 1 182 ? -7.286 6.416 11.802 1.00 94.75 182 LEU A C 1
ATOM 1310 O O . LEU A 1 182 ? -6.369 6.626 11.005 1.00 94.75 182 LEU A O 1
ATOM 1314 N N . ALA A 1 183 ? -7.760 5.190 12.037 1.00 95.56 183 ALA A N 1
ATOM 1315 C CA . ALA A 1 183 ? -7.241 4.006 11.365 1.00 95.56 183 ALA A CA 1
ATOM 1316 C C . ALA A 1 183 ? -7.387 4.113 9.839 1.00 95.56 183 ALA A C 1
ATOM 1318 O O . ALA A 1 183 ? -6.427 3.880 9.102 1.00 95.56 183 ALA A O 1
ATOM 1319 N N . ARG A 1 184 ? -8.558 4.554 9.366 1.00 95.00 184 ARG A N 1
ATOM 1320 C CA . ARG A 1 184 ? -8.837 4.821 7.952 1.00 95.00 184 ARG A CA 1
ATOM 1321 C C . ARG A 1 184 ? -7.876 5.846 7.370 1.00 95.00 184 ARG A C 1
ATOM 1323 O O . ARG A 1 184 ? -7.319 5.595 6.307 1.00 95.00 184 ARG A O 1
ATOM 1330 N N . GLN A 1 185 ? -7.644 6.960 8.062 1.00 95.50 185 GLN A N 1
ATOM 1331 C CA . GLN A 1 185 ? -6.725 7.999 7.598 1.00 95.50 185 GLN A CA 1
ATOM 1332 C C . GLN A 1 185 ? -5.295 7.466 7.438 1.00 95.50 185 GLN A C 1
ATOM 1334 O O . GLN A 1 185 ? -4.631 7.761 6.444 1.00 95.50 185 GLN A O 1
ATOM 1339 N N . ILE A 1 186 ? -4.827 6.660 8.395 1.00 95.62 186 ILE A N 1
ATOM 1340 C CA . ILE A 1 186 ? -3.486 6.065 8.368 1.00 95.62 186 ILE A CA 1
ATOM 1341 C C . ILE A 1 186 ? -3.362 5.068 7.212 1.00 95.62 186 ILE A C 1
ATOM 1343 O O . ILE A 1 186 ? -2.424 5.162 6.421 1.00 95.62 186 ILE A O 1
ATOM 1347 N N . VAL A 1 187 ? -4.328 4.157 7.061 1.00 96.31 187 VAL A N 1
ATOM 1348 C CA . VAL A 1 187 ? -4.341 3.193 5.950 1.00 96.31 187 VAL A CA 1
ATOM 1349 C C . VAL A 1 187 ? -4.406 3.914 4.601 1.00 96.31 187 VAL A C 1
ATOM 1351 O O . VAL A 1 187 ? -3.651 3.582 3.688 1.00 96.31 187 VAL A O 1
ATOM 1354 N N . TYR A 1 188 ? -5.255 4.937 4.476 1.00 95.69 188 TYR A N 1
ATOM 1355 C CA . TYR A 1 188 ? -5.379 5.738 3.259 1.00 95.69 188 TYR A CA 1
ATOM 1356 C C . TYR A 1 188 ? -4.059 6.417 2.883 1.00 95.69 188 TYR A C 1
ATOM 1358 O O . TYR A 1 188 ? -3.668 6.386 1.714 1.00 95.69 188 TYR A O 1
ATOM 1366 N N . ALA A 1 189 ? -3.341 6.986 3.856 1.00 95.88 189 ALA A N 1
ATOM 1367 C CA . ALA A 1 189 ? -2.036 7.598 3.623 1.00 95.88 189 ALA A CA 1
ATOM 1368 C C . ALA A 1 189 ? -1.015 6.576 3.091 1.00 95.88 189 ALA A C 1
ATOM 1370 O O . ALA A 1 189 ? -0.387 6.817 2.060 1.00 95.88 189 ALA A O 1
ATOM 1371 N N . VAL A 1 190 ? -0.911 5.404 3.730 1.00 96.56 190 VAL A N 1
ATOM 1372 C CA . VAL A 1 190 ? 0.009 4.331 3.310 1.00 96.56 190 VAL A CA 1
ATOM 1373 C C . VAL A 1 190 ? -0.313 3.841 1.896 1.00 96.56 190 VAL A C 1
ATOM 1375 O O . VAL A 1 190 ? 0.580 3.770 1.050 1.00 96.56 190 VAL A O 1
ATOM 1378 N N . LEU A 1 191 ? -1.585 3.552 1.605 1.00 96.06 191 LEU A N 1
ATOM 1379 C CA . LEU A 1 191 ? -2.013 3.088 0.283 1.00 96.06 191 LEU A CA 1
ATOM 1380 C C . LEU A 1 191 ? -1.830 4.158 -0.797 1.00 96.06 191 LEU A C 1
ATOM 1382 O O . LEU A 1 191 ? -1.464 3.832 -1.926 1.00 96.06 191 LEU A O 1
ATOM 1386 N N . THR A 1 192 ? -2.041 5.433 -0.465 1.00 96.06 192 THR A N 1
ATOM 1387 C CA . THR A 1 192 ? -1.807 6.545 -1.394 1.00 96.06 192 THR A CA 1
ATOM 1388 C C . THR A 1 192 ? -0.330 6.618 -1.774 1.00 96.06 192 THR A C 1
ATOM 1390 O O . THR A 1 192 ? -0.019 6.598 -2.970 1.00 96.06 192 THR A O 1
ATOM 1393 N N . SER A 1 193 ? 0.576 6.606 -0.791 1.00 96.19 193 SER A N 1
ATOM 1394 C CA . SER A 1 193 ? 2.026 6.609 -1.027 1.00 96.19 193 SER A CA 1
ATOM 1395 C C . SER A 1 193 ? 2.483 5.375 -1.806 1.00 96.19 193 SER A C 1
ATOM 1397 O O . SER A 1 193 ? 3.235 5.498 -2.774 1.00 96.19 193 SER A O 1
ATOM 1399 N N . LEU A 1 194 ? 1.959 4.192 -1.467 1.00 96.31 194 LEU A N 1
ATOM 1400 C CA . LEU A 1 194 ? 2.239 2.957 -2.198 1.00 96.31 194 LEU A CA 1
ATOM 1401 C C . LEU A 1 194 ? 1.759 3.033 -3.657 1.00 96.31 194 LEU A C 1
ATOM 1403 O O . LEU A 1 194 ? 2.488 2.649 -4.570 1.00 96.31 194 LEU A O 1
ATOM 1407 N N . SER A 1 195 ? 0.563 3.577 -3.904 1.00 96.56 195 SER A N 1
ATOM 1408 C CA . SER A 1 195 ? 0.027 3.742 -5.261 1.00 96.56 195 SER A CA 1
ATOM 1409 C C . SER A 1 195 ? 0.869 4.701 -6.107 1.00 96.56 195 SER A C 1
ATOM 1411 O O . SER A 1 195 ? 1.079 4.450 -7.295 1.00 96.56 195 SER A O 1
ATOM 1413 N N . ALA A 1 196 ? 1.377 5.783 -5.508 1.00 96.44 196 ALA A N 1
ATOM 1414 C CA . ALA A 1 196 ? 2.255 6.734 -6.178 1.00 96.44 196 ALA A CA 1
ATOM 1415 C C . ALA A 1 196 ? 3.575 6.062 -6.571 1.00 96.44 196 ALA A C 1
ATOM 1417 O O . ALA A 1 196 ? 3.976 6.132 -7.733 1.00 96.44 196 ALA A O 1
ATOM 1418 N N . LEU A 1 197 ? 4.183 5.324 -5.639 1.00 94.62 197 LEU A N 1
ATOM 1419 C CA . LEU A 1 197 ? 5.409 4.567 -5.873 1.00 94.62 197 LEU A CA 1
ATOM 1420 C C . LEU A 1 197 ? 5.246 3.543 -7.005 1.00 94.62 197 LEU A C 1
ATOM 1422 O O . LEU A 1 197 ? 6.022 3.548 -7.961 1.00 94.62 197 LEU A O 1
ATOM 1426 N N . LEU A 1 198 ? 4.193 2.721 -6.953 1.00 93.69 198 LEU A N 1
ATOM 1427 C CA . LEU A 1 198 ? 3.905 1.718 -7.984 1.00 93.69 198 LEU A CA 1
ATOM 1428 C C . LEU A 1 198 ? 3.653 2.349 -9.359 1.00 93.69 198 LEU A C 1
ATOM 1430 O O . LEU A 1 198 ? 4.097 1.803 -10.366 1.00 93.69 198 LEU A O 1
ATOM 1434 N N . ARG A 1 199 ? 2.982 3.507 -9.431 1.00 94.50 199 ARG A N 1
ATOM 1435 C CA . ARG A 1 199 ? 2.774 4.231 -10.698 1.00 94.50 199 ARG A CA 1
ATOM 1436 C C . ARG A 1 199 ? 4.084 4.725 -11.298 1.00 94.50 199 ARG A C 1
ATOM 1438 O O . ARG A 1 199 ? 4.262 4.609 -12.509 1.00 94.50 199 ARG A O 1
ATOM 1445 N N . VAL A 1 200 ? 4.989 5.264 -10.480 1.00 92.12 200 VAL A N 1
ATOM 1446 C CA . VAL A 1 200 ? 6.300 5.724 -10.958 1.00 92.12 200 VAL A CA 1
ATOM 1447 C C . VAL A 1 200 ? 7.085 4.552 -11.544 1.00 92.12 200 VAL A C 1
ATOM 1449 O O . VAL A 1 200 ? 7.571 4.659 -12.670 1.00 92.12 200 VAL A O 1
ATOM 1452 N N . VAL A 1 201 ? 7.138 3.420 -10.839 1.00 89.06 201 VAL A N 1
ATOM 1453 C CA . VAL A 1 201 ? 7.829 2.215 -11.324 1.00 89.06 201 VAL A CA 1
ATOM 1454 C C . VAL A 1 201 ? 7.1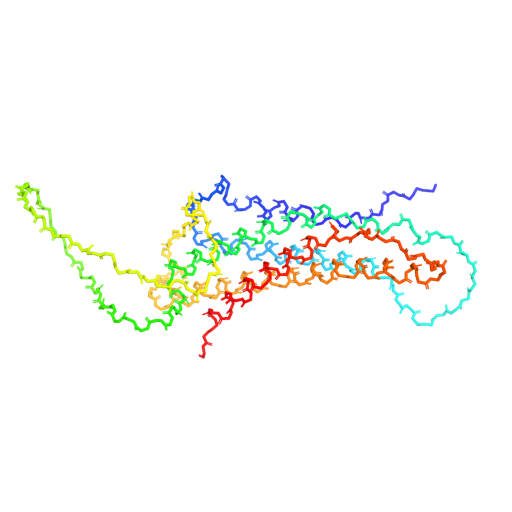57 1.631 -12.566 1.00 89.06 201 VAL A C 1
ATOM 1456 O O . VAL A 1 201 ? 7.842 1.296 -13.528 1.00 89.06 201 VAL A O 1
ATOM 1459 N N . TYR A 1 202 ? 5.825 1.587 -12.606 1.00 89.69 202 TYR A N 1
ATOM 1460 C CA . TYR A 1 202 ? 5.076 1.125 -13.776 1.00 89.69 202 TYR A CA 1
ATOM 1461 C C . TYR A 1 202 ? 5.385 1.948 -15.036 1.00 89.69 202 TYR A C 1
ATOM 1463 O O . TYR A 1 202 ? 5.564 1.389 -16.116 1.00 89.69 202 TYR A O 1
ATOM 1471 N N . ILE A 1 203 ? 5.457 3.280 -14.916 1.00 89.19 203 ILE A N 1
ATOM 1472 C CA . ILE A 1 203 ? 5.796 4.156 -16.046 1.00 89.19 203 ILE A CA 1
ATOM 1473 C C . ILE A 1 203 ? 7.233 3.900 -16.509 1.00 89.19 203 ILE A C 1
ATOM 1475 O O . ILE A 1 203 ? 7.456 3.788 -17.713 1.00 89.19 203 ILE A O 1
ATOM 1479 N N . GLN A 1 204 ? 8.180 3.760 -15.576 1.00 83.88 204 GLN A N 1
ATOM 1480 C CA . GLN A 1 204 ? 9.582 3.477 -15.906 1.00 83.88 204 GLN A CA 1
ATOM 1481 C C . GLN A 1 204 ? 9.735 2.154 -16.667 1.00 83.88 204 GLN A C 1
ATOM 1483 O O . GLN A 1 204 ? 10.388 2.120 -17.710 1.00 83.88 204 GLN A O 1
ATOM 1488 N N . ASP A 1 205 ? 9.080 1.090 -16.195 1.00 82.25 205 ASP A N 1
ATOM 1489 C CA . ASP A 1 205 ? 9.119 -0.230 -16.837 1.00 82.25 205 ASP A CA 1
ATOM 1490 C C . ASP A 1 205 ? 8.483 -0.192 -18.241 1.00 82.25 205 ASP A C 1
ATOM 1492 O O . ASP A 1 205 ? 8.984 -0.781 -19.202 1.00 82.25 205 ASP A O 1
ATOM 1496 N N . ARG A 1 206 ? 7.409 0.596 -18.402 1.00 84.25 206 ARG A N 1
ATOM 1497 C CA . ARG A 1 206 ? 6.749 0.794 -19.699 1.00 84.25 206 ARG A CA 1
ATOM 1498 C C . ARG A 1 206 ? 7.631 1.540 -20.704 1.00 84.25 206 ARG A C 1
ATOM 1500 O O . ARG A 1 206 ? 7.654 1.166 -21.876 1.00 84.25 206 ARG A O 1
ATOM 1507 N N . GLU A 1 207 ? 8.316 2.597 -20.274 1.00 83.31 207 GLU A N 1
ATOM 1508 C CA . GLU A 1 207 ? 9.199 3.402 -21.130 1.00 83.31 207 GLU A CA 1
ATOM 1509 C C . GLU A 1 207 ? 10.423 2.598 -21.589 1.00 83.31 207 GLU A C 1
ATOM 1511 O O . GLU A 1 207 ? 10.779 2.643 -22.767 1.00 83.31 207 GLU A O 1
ATOM 1516 N N . ALA A 1 208 ? 11.011 1.788 -20.701 1.00 75.44 208 ALA A N 1
ATOM 1517 C CA . ALA A 1 208 ? 12.155 0.936 -21.026 1.00 75.44 208 ALA A CA 1
ATOM 1518 C C . ALA A 1 208 ? 11.846 -0.082 -22.142 1.00 75.44 208 ALA A C 1
ATOM 1520 O O . ALA A 1 208 ? 12.675 -0.311 -23.025 1.00 75.44 208 ALA A O 1
ATOM 1521 N N . GLY A 1 209 ? 10.638 -0.657 -22.148 1.00 73.31 209 GLY A N 1
ATOM 1522 C CA . GLY A 1 209 ? 10.221 -1.618 -23.174 1.00 73.31 209 GLY A CA 1
ATOM 1523 C C . GLY A 1 209 ? 9.909 -1.001 -24.545 1.00 73.31 209 GLY A C 1
ATOM 1524 O O . GLY A 1 209 ? 10.040 -1.674 -25.569 1.00 73.31 209 GLY A O 1
ATOM 1525 N N . GLN A 1 210 ? 9.499 0.270 -24.597 1.00 72.38 210 GLN A N 1
ATOM 1526 C CA . GLN A 1 210 ? 9.021 0.903 -25.833 1.00 72.38 210 GLN A CA 1
ATOM 1527 C C . GLN A 1 210 ? 10.162 1.268 -26.798 1.00 72.38 210 GLN A C 1
ATOM 1529 O O . GLN A 1 210 ? 10.004 1.140 -28.015 1.00 72.38 210 GLN A O 1
ATOM 1534 N N . ASP A 1 211 ? 11.332 1.633 -26.272 1.00 66.69 211 ASP A N 1
ATOM 1535 C CA . ASP A 1 211 ? 12.495 2.011 -27.086 1.00 66.69 211 ASP A CA 1
ATOM 1536 C C . ASP A 1 211 ? 13.096 0.831 -27.867 1.00 66.69 211 ASP A C 1
ATOM 1538 O O . ASP A 1 211 ? 13.717 1.019 -28.912 1.00 66.69 211 ASP A O 1
ATOM 1542 N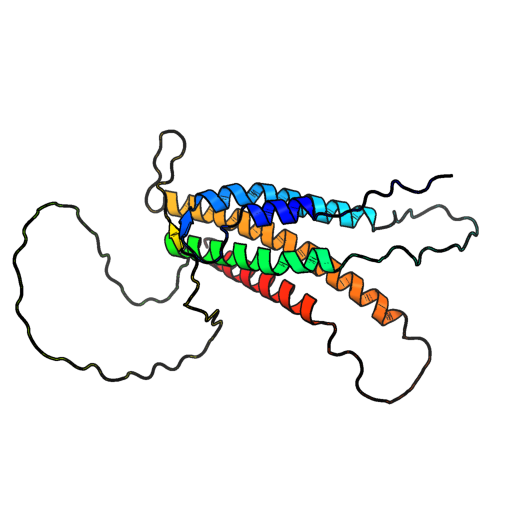 N . HIS A 1 212 ? 12.886 -0.403 -27.401 1.00 63.84 212 HIS A N 1
ATOM 1543 C CA . HIS A 1 212 ? 13.370 -1.600 -28.095 1.00 63.84 212 HIS A CA 1
ATOM 1544 C C . HIS A 1 212 ? 12.484 -1.999 -29.283 1.00 63.84 212 HIS A C 1
ATOM 1546 O O . HIS A 1 212 ? 12.987 -2.533 -30.270 1.00 63.84 212 HIS A O 1
ATOM 1552 N N . ALA A 1 213 ? 11.181 -1.703 -29.234 1.00 62.66 213 ALA A N 1
ATOM 1553 C CA . ALA A 1 213 ? 10.242 -2.083 -30.290 1.00 62.66 213 ALA A CA 1
ATOM 1554 C C . ALA A 1 213 ? 10.392 -1.237 -31.570 1.00 62.66 213 ALA A C 1
ATOM 1556 O O . ALA A 1 213 ? 10.175 -1.739 -32.669 1.00 62.66 213 ALA A O 1
ATOM 1557 N N . MET A 1 214 ? 10.793 0.033 -31.449 1.00 63.28 214 MET A N 1
ATOM 1558 C CA . MET A 1 214 ? 10.911 0.957 -32.591 1.00 63.28 214 MET A CA 1
ATOM 1559 C C . MET A 1 214 ? 12.226 0.799 -33.379 1.00 63.28 214 MET A C 1
ATOM 1561 O O . MET A 1 214 ? 12.298 1.216 -34.532 1.00 63.28 214 MET A O 1
ATOM 1565 N N . SER A 1 215 ? 13.261 0.180 -32.797 1.00 60.19 215 SER A N 1
ATOM 1566 C CA . SER A 1 215 ? 14.592 0.060 -33.423 1.00 60.19 215 SER A CA 1
ATOM 1567 C C . SER A 1 215 ? 14.703 -1.097 -34.435 1.00 60.19 215 SER A C 1
ATOM 1569 O O . SER A 1 215 ? 15.561 -1.082 -35.313 1.00 60.19 215 SER A O 1
ATOM 1571 N N . LEU A 1 216 ? 13.802 -2.086 -34.381 1.00 59.56 216 LEU A N 1
ATOM 1572 C CA . LEU A 1 216 ? 13.801 -3.251 -35.287 1.00 59.56 216 LEU A CA 1
ATOM 1573 C C . LEU A 1 216 ? 12.950 -3.054 -36.561 1.00 59.56 216 LEU A C 1
ATOM 1575 O O . LEU A 1 216 ? 12.811 -3.974 -37.362 1.00 59.56 216 LEU A O 1
ATOM 1579 N N . GLY A 1 217 ? 12.381 -1.861 -36.770 1.00 57.06 217 GLY A N 1
ATOM 1580 C CA . GLY A 1 217 ? 11.408 -1.582 -37.834 1.00 57.06 217 GLY A CA 1
ATOM 1581 C C . GLY A 1 217 ? 11.968 -1.270 -39.228 1.00 57.06 217 GLY A C 1
ATOM 1582 O O . GLY A 1 217 ? 11.187 -0.954 -40.121 1.00 57.06 217 GLY A O 1
ATOM 1583 N N . ALA A 1 218 ? 13.280 -1.346 -39.457 1.00 55.50 218 ALA A N 1
ATOM 1584 C CA . ALA A 1 218 ? 13.873 -1.026 -40.757 1.00 55.50 218 ALA A CA 1
ATOM 1585 C C . ALA A 1 218 ? 14.609 -2.232 -41.361 1.00 55.50 218 ALA A C 1
ATOM 1587 O O . ALA A 1 218 ? 15.833 -2.280 -41.394 1.00 55.50 218 ALA A O 1
ATOM 1588 N N . GLY A 1 219 ? 13.835 -3.189 -41.879 1.00 57.72 219 GLY A N 1
ATOM 1589 C CA . GLY A 1 219 ? 14.296 -4.071 -42.951 1.00 57.72 219 GLY A CA 1
ATOM 1590 C C . GLY A 1 219 ? 14.707 -5.484 -42.548 1.00 57.72 219 GLY A C 1
ATOM 1591 O O . GLY A 1 219 ? 15.878 -5.822 -42.636 1.00 57.72 219 GLY A O 1
ATOM 1592 N N . GLN A 1 220 ? 13.743 -6.351 -42.231 1.00 49.41 220 GLN A N 1
ATOM 1593 C CA . GLN A 1 220 ? 13.800 -7.740 -42.706 1.00 49.41 220 GLN A CA 1
ATOM 1594 C C . GLN A 1 220 ? 12.422 -8.401 -42.597 1.00 49.41 220 GLN A C 1
ATOM 1596 O O . GLN A 1 220 ? 11.997 -8.836 -41.530 1.00 49.41 220 GLN A O 1
ATOM 1601 N N . GLU A 1 221 ? 11.721 -8.476 -43.727 1.00 51.03 221 GLU A N 1
ATOM 1602 C CA . GLU A 1 221 ? 10.581 -9.371 -43.923 1.00 51.03 221 GLU A CA 1
ATOM 1603 C C . GLU A 1 221 ? 11.075 -10.822 -43.832 1.00 51.03 221 GLU A C 1
ATOM 1605 O O . GLU A 1 221 ? 11.514 -11.405 -44.819 1.00 51.03 221 GLU A O 1
ATOM 1610 N N . TYR A 1 222 ? 11.032 -11.416 -42.640 1.00 60.44 222 TYR A N 1
ATOM 1611 C CA . TYR A 1 222 ? 11.080 -12.869 -42.492 1.00 60.44 222 TYR A CA 1
ATOM 1612 C C . TYR A 1 222 ? 9.796 -13.351 -41.805 1.00 60.44 222 TYR A C 1
ATOM 1614 O O . TYR A 1 222 ? 9.593 -13.090 -40.617 1.00 60.44 222 TYR A O 1
ATOM 1622 N N . PRO A 1 223 ? 8.912 -14.062 -42.528 1.00 58.41 223 PRO A N 1
ATOM 1623 C CA . PRO A 1 223 ? 7.739 -14.696 -41.951 1.00 58.41 223 PRO A CA 1
ATOM 1624 C C . PRO A 1 223 ? 8.184 -16.007 -41.294 1.00 58.41 223 PRO A C 1
ATOM 1626 O O . PRO A 1 223 ? 8.272 -17.047 -41.941 1.00 58.41 223 PRO A O 1
ATOM 1629 N N . GLY A 1 224 ? 8.530 -15.956 -40.008 1.00 51.72 224 GLY A N 1
ATOM 1630 C CA . GLY A 1 224 ? 9.057 -17.127 -39.311 1.00 51.72 224 GLY A CA 1
ATOM 1631 C C . GLY A 1 224 ? 8.974 -17.034 -37.794 1.00 51.72 224 GLY A C 1
ATOM 1632 O O . GLY A 1 224 ? 9.929 -16.638 -37.147 1.00 51.72 224 GLY A O 1
ATOM 1633 N N . ALA A 1 225 ? 7.825 -17.451 -37.260 1.00 51.31 225 ALA A N 1
ATOM 1634 C CA . ALA A 1 225 ? 7.648 -18.112 -35.965 1.00 51.31 225 ALA A CA 1
ATOM 1635 C C . ALA A 1 225 ? 8.302 -17.499 -34.699 1.00 51.31 225 ALA A C 1
ATOM 1637 O O . ALA A 1 225 ? 9.447 -17.768 -34.353 1.00 51.31 225 ALA A O 1
ATOM 1638 N N . GLY A 1 226 ? 7.459 -16.865 -33.878 1.00 54.22 226 GLY A N 1
ATOM 1639 C CA . GLY A 1 226 ? 7.275 -17.333 -32.495 1.00 54.22 226 GLY A CA 1
ATOM 1640 C C . GLY A 1 226 ? 8.310 -16.950 -31.432 1.00 54.22 226 GLY A C 1
ATOM 1641 O O . GLY A 1 226 ? 8.367 -17.620 -30.405 1.00 54.22 226 GLY A O 1
ATOM 1642 N N . GLY A 1 227 ? 9.106 -15.899 -31.617 1.00 48.84 227 GLY A N 1
ATOM 1643 C CA . GLY A 1 227 ? 10.057 -15.442 -30.598 1.00 48.84 227 GLY A CA 1
ATOM 1644 C C . GLY A 1 227 ? 9.588 -14.192 -29.850 1.00 48.84 227 GLY A C 1
ATOM 1645 O O . GLY A 1 227 ? 9.431 -13.155 -30.479 1.00 48.84 227 GLY A O 1
ATOM 1646 N N . ALA A 1 228 ? 9.458 -14.296 -28.517 1.00 45.69 228 ALA A N 1
ATOM 1647 C CA . ALA A 1 228 ? 9.411 -13.211 -27.510 1.00 45.69 228 ALA A CA 1
ATOM 1648 C C . ALA A 1 228 ? 8.084 -12.933 -26.761 1.00 45.69 228 ALA A C 1
ATOM 1650 O O . ALA A 1 228 ? 7.840 -11.806 -26.337 1.00 45.69 228 ALA A O 1
ATOM 1651 N N . LEU A 1 229 ? 7.255 -13.948 -26.482 1.00 49.38 229 LEU A N 1
ATOM 1652 C CA . LEU A 1 229 ? 6.117 -13.795 -25.549 1.00 49.38 229 LEU A CA 1
ATOM 1653 C C . LEU A 1 229 ? 6.484 -13.909 -24.051 1.00 49.38 229 LEU A C 1
ATOM 1655 O O . LEU A 1 229 ? 5.638 -13.637 -23.206 1.00 49.38 229 LEU A O 1
ATOM 1659 N N . TYR A 1 230 ? 7.730 -14.251 -23.700 1.00 45.75 230 TYR A N 1
ATOM 1660 C CA . TYR A 1 230 ? 8.135 -14.547 -22.311 1.00 45.75 230 TYR A CA 1
ATOM 1661 C C . TYR A 1 230 ? 8.816 -13.394 -21.542 1.00 45.75 230 TYR A C 1
ATOM 1663 O O . TYR A 1 230 ? 9.297 -13.593 -20.435 1.00 45.75 230 TYR A O 1
ATOM 1671 N N . GLY A 1 231 ? 8.856 -12.172 -22.083 1.00 50.44 231 GLY A N 1
ATOM 1672 C CA . GLY A 1 231 ? 9.536 -11.034 -21.434 1.00 50.44 231 GLY A CA 1
ATOM 1673 C C . GLY A 1 231 ? 8.647 -10.094 -20.609 1.00 50.44 231 GLY A C 1
ATOM 1674 O O . GLY A 1 231 ? 9.148 -9.110 -20.076 1.00 50.44 231 GLY A O 1
ATOM 1675 N N . ARG A 1 232 ? 7.329 -10.329 -20.537 1.00 55.22 232 ARG A N 1
ATOM 1676 C CA . ARG A 1 232 ? 6.351 -9.328 -20.055 1.00 55.22 232 ARG A CA 1
ATOM 1677 C C . ARG A 1 232 ? 5.830 -9.552 -18.632 1.00 55.22 232 ARG A C 1
ATOM 1679 O O . ARG A 1 232 ? 4.951 -8.816 -18.187 1.00 55.22 232 ARG A O 1
ATOM 1686 N N . GLU A 1 233 ? 6.344 -10.555 -17.927 1.00 58.78 233 GLU A N 1
ATOM 1687 C CA . GLU A 1 233 ? 5.816 -10.983 -16.623 1.00 58.78 233 GLU A CA 1
ATOM 1688 C C . GLU A 1 233 ? 5.936 -9.889 -15.540 1.00 58.78 233 GLU A C 1
ATOM 1690 O O . GLU A 1 233 ? 5.042 -9.757 -14.706 1.00 58.78 233 GLU A O 1
ATOM 1695 N N . GLY A 1 234 ? 6.961 -9.026 -15.605 1.00 60.44 234 GLY A N 1
ATOM 1696 C CA . GLY A 1 234 ? 7.157 -7.924 -14.646 1.00 60.44 234 GLY A CA 1
ATOM 1697 C C . GLY A 1 234 ? 6.080 -6.832 -14.705 1.00 60.44 234 GLY A C 1
ATOM 1698 O O . GLY A 1 234 ? 5.555 -6.422 -13.667 1.00 60.44 234 GLY A O 1
ATOM 1699 N N . ILE A 1 235 ? 5.671 -6.433 -15.917 1.00 66.25 235 ILE A N 1
ATOM 1700 C CA . ILE A 1 235 ? 4.636 -5.404 -16.135 1.00 66.25 235 ILE A CA 1
ATOM 1701 C C . ILE A 1 235 ? 3.290 -5.868 -15.556 1.00 66.25 235 ILE A C 1
ATOM 1703 O O . ILE A 1 235 ? 2.526 -5.069 -15.006 1.00 66.25 235 ILE A O 1
ATOM 1707 N N . GLY A 1 236 ? 3.009 -7.172 -15.653 1.00 82.25 236 GLY A N 1
ATOM 1708 C CA . GLY A 1 236 ? 1.798 -7.779 -15.105 1.00 82.25 236 GLY A CA 1
ATOM 1709 C C . GLY A 1 236 ? 1.712 -7.615 -13.591 1.00 82.25 236 GLY A C 1
ATOM 1710 O O . GLY A 1 236 ? 0.703 -7.126 -13.089 1.00 82.25 236 GLY A O 1
ATOM 1711 N N . ALA A 1 237 ? 2.791 -7.929 -12.875 1.00 87.12 237 ALA A N 1
ATOM 1712 C CA . ALA A 1 237 ? 2.780 -7.961 -11.417 1.00 87.12 237 ALA A CA 1
ATOM 1713 C C . ALA A 1 237 ? 2.588 -6.569 -10.785 1.00 87.12 237 ALA A C 1
ATOM 1715 O O . ALA A 1 237 ? 1.742 -6.401 -9.907 1.00 87.12 237 ALA A O 1
ATOM 1716 N N . VAL A 1 238 ? 3.287 -5.539 -11.284 1.00 89.38 238 VAL A N 1
ATOM 1717 C CA . VAL A 1 238 ? 3.113 -4.155 -10.795 1.00 89.38 238 VAL A CA 1
ATOM 1718 C C . VAL A 1 238 ? 1.690 -3.659 -11.063 1.00 89.38 238 VAL A C 1
ATOM 1720 O O . VAL A 1 238 ? 1.070 -3.056 -10.188 1.00 89.38 238 VAL A O 1
ATOM 1723 N N . SER A 1 239 ? 1.147 -3.933 -12.256 1.00 90.25 239 SER A N 1
ATOM 1724 C CA . SER A 1 239 ? -0.220 -3.523 -12.604 1.00 90.25 239 SER A CA 1
ATOM 1725 C C . SER A 1 239 ? -1.282 -4.228 -11.755 1.00 90.25 239 SER A C 1
ATOM 1727 O O . SER A 1 239 ? -2.247 -3.592 -11.332 1.00 90.25 239 SER A O 1
ATOM 1729 N N . GLN A 1 240 ? -1.077 -5.510 -11.443 1.00 91.50 240 GLN A N 1
ATOM 1730 C CA . GLN A 1 240 ? -1.948 -6.286 -10.566 1.00 91.50 240 GLN A CA 1
ATOM 1731 C C . GLN A 1 240 ? -1.917 -5.745 -9.133 1.00 91.50 240 GLN A C 1
ATOM 1733 O O . GLN A 1 240 ? -2.977 -5.497 -8.557 1.00 91.50 240 GLN A O 1
ATOM 1738 N N . CYS A 1 241 ? -0.723 -5.497 -8.586 1.00 92.06 241 CYS A N 1
ATOM 1739 C CA . CYS A 1 241 ? -0.561 -4.920 -7.252 1.00 92.06 241 CYS A CA 1
ATOM 1740 C C . CYS A 1 241 ? -1.211 -3.528 -7.171 1.00 92.06 241 CYS A C 1
ATOM 1742 O O . CYS A 1 241 ? -2.021 -3.263 -6.281 1.00 92.06 241 CYS A O 1
ATOM 1744 N N . LEU A 1 242 ? -0.964 -2.664 -8.165 1.00 94.06 242 LEU A N 1
ATOM 1745 C CA . LEU A 1 242 ? -1.590 -1.343 -8.259 1.00 94.06 242 LEU A CA 1
ATOM 1746 C C . LEU A 1 242 ? -3.120 -1.441 -8.325 1.00 94.06 242 LEU A C 1
ATOM 1748 O O . LEU A 1 242 ? -3.808 -0.676 -7.654 1.00 94.06 242 LEU A O 1
ATOM 1752 N N . SER A 1 243 ? -3.662 -2.387 -9.096 1.00 94.94 243 SER A N 1
ATOM 1753 C CA . SER A 1 243 ? -5.106 -2.629 -9.146 1.00 94.94 243 SER A CA 1
ATOM 1754 C C . SER A 1 243 ? -5.661 -3.032 -7.778 1.00 94.94 243 SER A C 1
ATOM 1756 O O . SER A 1 243 ? -6.732 -2.559 -7.404 1.00 94.94 243 SER A O 1
ATOM 1758 N N . GLY A 1 244 ? -4.942 -3.865 -7.020 1.00 93.69 244 GLY A N 1
ATOM 1759 C CA . GLY A 1 244 ? -5.313 -4.242 -5.654 1.00 93.69 244 GLY A CA 1
ATOM 1760 C C . GLY A 1 244 ? -5.327 -3.046 -4.699 1.00 93.69 244 GLY A C 1
ATOM 1761 O O . GLY A 1 244 ? -6.314 -2.827 -3.998 1.00 93.69 244 GLY A O 1
ATOM 1762 N N . VAL A 1 245 ? -4.281 -2.215 -4.739 1.00 95.06 245 VAL A N 1
ATOM 1763 C CA . VAL A 1 245 ? -4.183 -0.980 -3.941 1.00 95.06 245 VAL A CA 1
ATOM 1764 C C . VAL A 1 245 ? -5.330 -0.018 -4.259 1.00 95.06 245 VAL A C 1
ATOM 1766 O O . VAL A 1 245 ? -5.969 0.499 -3.346 1.00 95.06 245 VAL A O 1
ATOM 1769 N N . LEU A 1 246 ? -5.626 0.210 -5.543 1.00 94.50 246 LEU A N 1
ATOM 1770 C CA . LEU A 1 246 ? -6.703 1.112 -5.963 1.00 94.50 246 LEU A CA 1
ATOM 1771 C C . LEU A 1 246 ? -8.090 0.570 -5.609 1.00 94.50 246 LEU A C 1
ATOM 1773 O O . LEU A 1 246 ? -8.956 1.345 -5.208 1.00 94.50 246 LEU A O 1
ATOM 1777 N N . ALA A 1 247 ? -8.296 -0.744 -5.711 1.00 93.62 247 ALA A N 1
ATOM 1778 C CA . ALA A 1 247 ? -9.534 -1.377 -5.275 1.00 93.62 247 ALA A CA 1
ATOM 1779 C C . ALA A 1 247 ? -9.745 -1.212 -3.763 1.00 93.62 247 ALA A C 1
ATOM 1781 O O . ALA A 1 247 ? -10.858 -0.915 -3.335 1.00 93.62 247 ALA A O 1
ATOM 1782 N N . LEU A 1 248 ? -8.688 -1.360 -2.955 1.00 93.19 248 LEU A N 1
ATOM 1783 C CA . LEU A 1 248 ? -8.772 -1.143 -1.511 1.00 93.19 248 LEU A CA 1
ATOM 1784 C C . LEU A 1 248 ? -9.009 0.336 -1.170 1.00 93.19 248 LEU A C 1
ATOM 1786 O O . LEU A 1 248 ? -9.877 0.627 -0.353 1.00 93.19 248 LEU A O 1
ATOM 1790 N N . LEU A 1 249 ? -8.314 1.265 -1.840 1.00 93.62 249 LEU A N 1
ATOM 1791 C CA . LEU A 1 249 ? -8.550 2.709 -1.708 1.00 93.62 249 LEU A CA 1
ATOM 1792 C C . LEU A 1 249 ? -10.012 3.073 -1.997 1.00 93.62 249 LEU A C 1
ATOM 1794 O O . LEU A 1 249 ? -10.624 3.790 -1.214 1.00 93.62 249 LEU A O 1
ATOM 1798 N N . GLY A 1 250 ? -10.592 2.539 -3.075 1.00 92.50 250 GLY A N 1
ATOM 1799 C CA . GLY A 1 250 ? -11.988 2.796 -3.436 1.00 92.50 250 GLY A CA 1
ATOM 1800 C C . GLY A 1 250 ? -13.005 2.318 -2.395 1.00 92.50 250 GLY A C 1
ATOM 1801 O O . GLY A 1 250 ? -14.079 2.894 -2.307 1.00 92.50 250 GLY A O 1
ATOM 1802 N N . LYS A 1 251 ? -12.666 1.305 -1.585 1.00 91.75 251 LYS A N 1
ATOM 1803 C CA . LYS A 1 251 ? -13.538 0.790 -0.516 1.00 91.75 251 LYS A CA 1
ATOM 1804 C C . LYS A 1 251 ? -13.459 1.586 0.786 1.00 91.75 251 LYS A C 1
ATOM 1806 O O . LYS A 1 251 ? -14.401 1.551 1.565 1.00 91.75 251 LYS A O 1
ATOM 1811 N N . ILE A 1 252 ? -12.331 2.246 1.056 1.00 91.38 252 ILE A N 1
ATOM 1812 C CA . ILE A 1 252 ? -12.116 2.970 2.320 1.00 91.38 252 ILE A CA 1
ATOM 1813 C C . ILE A 1 252 ? -12.474 4.457 2.239 1.00 91.38 252 ILE A C 1
ATOM 1815 O O . ILE A 1 252 ? -12.570 5.107 3.281 1.00 91.38 252 ILE A O 1
ATOM 1819 N N . VAL A 1 253 ? -12.629 5.018 1.036 1.00 85.19 253 VAL A N 1
ATOM 1820 C CA . VAL A 1 253 ? -13.040 6.416 0.856 1.00 85.19 253 VAL A CA 1
ATOM 1821 C C . VAL A 1 253 ? -14.514 6.550 1.261 1.00 85.19 253 VAL A C 1
ATOM 1823 O O . VAL A 1 253 ? -15.344 5.842 0.696 1.00 85.19 253 VAL A O 1
ATOM 1826 N N . PRO A 1 254 ? -14.853 7.408 2.243 1.00 64.56 254 PRO A N 1
ATOM 1827 C CA . PRO A 1 254 ? -16.246 7.681 2.583 1.00 64.56 254 PRO A CA 1
ATOM 1828 C C . PRO A 1 254 ? -16.961 8.357 1.406 1.00 64.56 254 PRO A C 1
ATOM 1830 O O . PRO A 1 254 ? -16.379 9.247 0.782 1.00 64.56 254 PRO A O 1
ATOM 1833 N N . GLU A 1 255 ? -18.199 7.935 1.131 1.00 56.59 255 GLU A N 1
ATOM 1834 C CA . GLU A 1 255 ? -19.137 8.685 0.277 1.00 56.59 255 GLU A CA 1
ATOM 1835 C C . GLU A 1 255 ? -19.494 10.056 0.871 1.00 56.59 255 GLU A C 1
ATOM 1837 O O . GLU A 1 255 ? -19.560 10.175 2.120 1.00 56.59 255 GLU A O 1
#

Radius of gyration: 26.39 Å; chains: 1; bounding box: 70×62×83 Å

pLDDT: mean 72.77, std 21.63, range [29.38, 96.56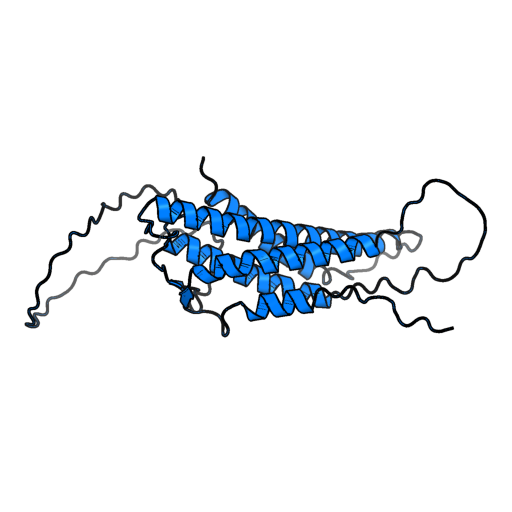]

Secondary structure (DSSP, 8-state):
----------THHHHHHHHHHS-SSSSSEEETHHHHHHHHHHHHHHHHHHHHHHHHS-----S---------TTS-----HHHHHTHHHHHHHHHHHHHHHHHHTT-S-----------------------------------------------TTS--EEE-PPPEETTEEP-THHHHHHHHHHHHHHHHHHHHHHHHHHHHHHHHHHHHHHHT-SS---------SSS-HHHHHHHHHHHHHHHHHHHHS--

Foldseek 3Di:
DDPDDDPDLALPVLLVVLVVLFDPPADDEDELVSLVVNLVSLVVSLVSLVVVVVVPPDPPPDDDDDDDDPDDPPPPPPPPCVSLVSLLVSLVSLLLLLVQLCVVLVLFCPVDPDDDDPPPDDDDDDDDDDDDDDDDDDDDDDPPDDDPDDPDPDDPPGHHHYDYDQDDDPPDTDDRPRSSVVSLVSSLSSLVSSLSSLVSVLVVVVVVVVVVVVVVPPDDPDPDDDPDPPPCVSNVSSVVSSVSSVVVNVRNDDD